Protein AF-A0A9E0DME7-F1 (afdb_monomer)

pLDDT: mean 83.49, std 18.52, range [30.58, 98.19]

Foldseek 3Di:
DDPPPDPDFDFWQDPVLVVVVVVVVVVCVVCVQVPDDPPDDPVCVVVVCPSVVVVVVVVVVVVPPCPQVCVWVVLVQVVCCVVVQFVHKDAPPPPDLFGMWTQHPVRAIETEHEDELLPDPSLLRGADDPRHPAYEYEYAYPDLNDTSRCSVCCSVPVHNVVSCVVVVGFHFKYKYFYQCDCPPSGNGVQCVVPVPQWDDGPNGTGHDIDMGGDDRDPPDPPPPPPPDDDDDDDDDDDDDDDD

Secondary structure (DSSP, 8-state):
-----PPP------HHHHHHHHHHHHHHHHTGGGSS-----HHHHHHTTHHHHHHHHHHHHHHH--HHHHHHHHHHHHHHHHTTSSSEEEE-GGGSSSSEEEE-TTS-EEEEEEESSS-SGGGG-----TT-SEEEEEE----TTS-HHHHHHHIIIIIIHHHHHHTT----EEEE--TTBTSSSB--HHHHH-GGG-EEETTEEEPPPEEEE--S-TTS---------------PPPPP---

Sequence (243 aa):
MALSKSPIILCELRDETKQRIDAYAEALQKSAAQIGDHGLTDAEFWDSGLFRSAIEKIRGTQAATMEEKRNFVEAILDHLQARGKIRGWLSTGSGERHDYEVRLNNARVCAIETKGCLDGNNTNIFERPANADEFVIWSLCQNPGSDPAHNAWSGIHTRLSAEIIHKKQIVNGVIIWDMLCGTQGRPCPKLEQEPSRATTVGERRVPPPCIYPRPRHPKRSLIPCRRAEGTAPMHLPVSSHPP

Solvent-accessible surface area (backbone atoms only — not comparable to full-atom values): 14614 Å² total; per-residue (Å²): 133,82,80,75,79,72,75,85,86,71,51,67,61,52,66,68,52,51,51,52,51,53,53,48,52,52,52,48,60,76,44,46,74,73,62,78,91,78,92,57,55,64,68,53,39,70,73,65,47,52,64,62,52,50,53,54,49,52,50,51,50,61,76,64,56,53,61,68,58,48,55,50,53,50,47,51,52,52,50,34,33,78,70,66,71,27,68,42,72,49,76,55,50,93,84,48,68,34,45,31,41,35,34,34,78,83,75,45,32,35,32,32,31,76,38,49,57,39,75,56,74,71,56,65,69,74,55,73,59,91,81,41,76,37,27,34,41,37,27,40,48,90,55,66,88,50,46,53,45,60,21,51,51,47,20,48,61,68,38,40,45,47,43,31,63,76,69,67,54,68,57,42,29,39,35,51,56,46,92,49,44,47,35,93,66,33,60,35,60,68,41,73,78,37,60,83,62,45,44,78,48,89,95,42,66,32,53,74,71,46,74,48,77,39,69,91,53,100,82,79,78,81,69,74,80,75,79,78,88,80,93,72,86,84,80,77,84,82,88,86,80,84,135

Structure (mmCIF, N/CA/C/O backbone):
data_AF-A0A9E0DME7-F1
#
_entry.id   AF-A0A9E0DME7-F1
#
loop_
_atom_site.group_PDB
_atom_site.id
_atom_site.type_symbol
_atom_site.label_atom_id
_atom_site.label_alt_id
_atom_site.label_comp_id
_atom_site.label_asym_id
_atom_site.label_entity_id
_atom_site.label_seq_id
_atom_site.pdbx_PDB_ins_code
_atom_site.Cartn_x
_atom_site.Cartn_y
_atom_site.Cartn_z
_atom_site.occupancy
_atom_site.B_iso_or_equiv
_atom_site.auth_seq_id
_atom_site.auth_comp_id
_atom_site.auth_asym_id
_atom_site.auth_atom_id
_atom_site.pdbx_PDB_model_num
ATOM 1 N N . MET A 1 1 ? -3.170 18.546 -33.790 1.00 39.97 1 MET A N 1
ATOM 2 C CA . MET A 1 1 ? -4.052 17.939 -32.773 1.00 39.97 1 MET A CA 1
ATOM 3 C C . MET A 1 1 ? -3.421 18.216 -31.417 1.00 39.97 1 MET A C 1
ATOM 5 O O . MET A 1 1 ? -2.401 17.619 -31.098 1.00 39.97 1 MET A O 1
ATOM 9 N N . ALA A 1 2 ? -3.899 19.240 -30.707 1.00 42.31 2 ALA A N 1
ATOM 10 C CA . ALA A 1 2 ? -3.347 19.598 -29.404 1.00 42.31 2 ALA A CA 1
ATOM 11 C C . ALA A 1 2 ? -3.653 18.461 -28.423 1.00 42.31 2 ALA A C 1
ATOM 13 O O . ALA A 1 2 ? -4.813 18.084 -28.275 1.00 42.31 2 ALA A O 1
ATOM 14 N N . LEU A 1 3 ? -2.620 17.899 -27.790 1.00 44.59 3 LEU A N 1
ATOM 15 C CA . LEU A 1 3 ? -2.791 17.047 -26.618 1.00 44.59 3 LEU A CA 1
ATOM 16 C C . LEU A 1 3 ? -3.507 17.902 -25.571 1.00 44.59 3 LEU A C 1
ATOM 18 O O . LEU A 1 3 ? -2.884 18.770 -24.957 1.00 44.59 3 LEU A O 1
ATOM 22 N N . SER A 1 4 ? -4.817 17.712 -25.402 1.00 49.81 4 SER A N 1
ATOM 23 C CA . SER A 1 4 ? -5.486 18.238 -24.223 1.00 49.81 4 SER A CA 1
ATOM 24 C C . SER A 1 4 ? -4.756 17.622 -23.034 1.00 49.81 4 SER A C 1
ATOM 26 O O . SER A 1 4 ? -4.634 16.402 -22.920 1.00 49.81 4 SER A O 1
ATOM 28 N N . LYS A 1 5 ? -4.149 18.466 -22.194 1.00 56.81 5 LYS A N 1
ATOM 29 C CA . LYS A 1 5 ? -3.588 18.003 -20.927 1.00 56.81 5 LYS A CA 1
ATOM 30 C C . LYS A 1 5 ? -4.765 17.454 -20.136 1.00 56.81 5 LYS A C 1
ATOM 32 O O . LYS A 1 5 ? -5.539 18.232 -19.586 1.00 56.81 5 LYS A O 1
ATOM 37 N N . SER A 1 6 ? -4.924 16.133 -20.119 1.00 60.09 6 SER A N 1
ATOM 38 C CA . SER A 1 6 ? -5.830 15.498 -19.174 1.00 60.09 6 SER A CA 1
ATOM 39 C C . SER A 1 6 ? -5.444 15.995 -17.779 1.00 60.09 6 SER A C 1
ATOM 41 O O . SER A 1 6 ? -4.246 16.027 -17.464 1.00 60.09 6 SER A O 1
ATOM 43 N N . PRO A 1 7 ? -6.410 16.452 -16.971 1.00 69.19 7 PRO A N 1
ATOM 44 C CA . PRO A 1 7 ? -6.121 16.924 -15.628 1.00 69.19 7 PRO A CA 1
ATOM 45 C C . PRO A 1 7 ? -5.409 15.822 -14.838 1.00 69.19 7 PRO A C 1
ATOM 47 O O . PRO A 1 7 ? -5.680 14.631 -15.013 1.00 69.19 7 PRO A O 1
ATOM 50 N N . ILE A 1 8 ? -4.460 16.220 -13.991 1.00 71.06 8 ILE A N 1
ATOM 51 C CA . ILE A 1 8 ? -3.761 15.283 -13.111 1.00 71.06 8 ILE A CA 1
ATOM 52 C C . ILE A 1 8 ? -4.798 14.708 -12.146 1.00 71.06 8 ILE A C 1
ATOM 54 O O . ILE A 1 8 ? -5.414 15.443 -11.381 1.00 71.06 8 ILE A O 1
ATOM 58 N N . ILE A 1 9 ? -4.984 13.391 -12.189 1.00 78.81 9 ILE A N 1
ATOM 59 C CA . ILE A 1 9 ? -5.921 12.682 -11.321 1.00 78.81 9 ILE A CA 1
ATOM 60 C C . ILE A 1 9 ? -5.197 12.357 -10.011 1.00 78.81 9 ILE A C 1
ATOM 62 O O . ILE A 1 9 ? -4.371 11.441 -9.970 1.00 78.81 9 ILE A O 1
ATOM 66 N N . LEU A 1 10 ? -5.485 13.114 -8.953 1.00 82.12 10 LEU A N 1
ATOM 67 C CA . LEU A 1 10 ? -4.894 12.916 -7.629 1.00 82.12 10 LEU A CA 1
ATOM 68 C C . LEU A 1 10 ? -5.824 12.097 -6.740 1.00 82.12 10 LEU A C 1
ATOM 70 O O . LEU A 1 10 ? -7.027 12.319 -6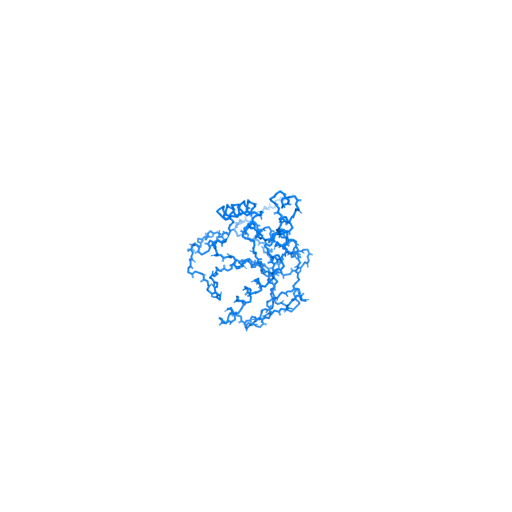.722 1.00 82.12 10 LEU A O 1
ATOM 74 N N . CYS A 1 11 ? -5.249 11.146 -6.009 1.00 87.12 11 CYS A N 1
ATOM 75 C CA . CYS A 1 11 ? -5.960 10.450 -4.942 1.00 87.12 11 CYS A CA 1
ATOM 76 C C . CYS A 1 11 ? -6.087 11.390 -3.741 1.00 87.12 11 CYS A C 1
ATOM 78 O O . CYS A 1 11 ? -5.135 12.101 -3.441 1.00 87.12 11 CYS A O 1
ATOM 80 N N . GLU A 1 12 ? -7.215 11.363 -3.045 1.00 85.25 12 GLU A N 1
ATOM 81 C CA . GLU A 1 12 ? -7.476 12.227 -1.894 1.00 85.25 12 GLU A CA 1
ATOM 82 C C . GLU A 1 12 ? -8.104 11.434 -0.747 1.00 85.25 12 GLU A C 1
ATOM 84 O O . GLU A 1 12 ? -8.742 10.398 -0.961 1.00 85.25 12 GLU A O 1
ATOM 89 N N . LEU A 1 13 ? -7.922 11.929 0.476 1.00 86.62 13 LEU A N 1
ATOM 90 C CA . LEU A 1 13 ? -8.660 11.447 1.635 1.00 86.62 13 LEU A CA 1
ATOM 91 C C . LEU A 1 13 ? -10.004 12.174 1.707 1.00 86.62 13 LEU A C 1
ATOM 93 O O . LEU A 1 13 ? -10.049 13.365 2.014 1.00 86.62 13 LEU A O 1
ATOM 97 N N . ARG A 1 14 ? -11.093 11.444 1.456 1.00 86.69 14 ARG A N 1
ATOM 98 C CA . ARG A 1 14 ? -12.451 11.996 1.502 1.00 86.69 14 ARG A CA 1
ATOM 99 C C . ARG A 1 14 ? -12.862 12.366 2.913 1.00 86.69 14 ARG A C 1
ATOM 101 O O . ARG A 1 14 ? -12.611 11.614 3.856 1.00 86.69 14 ARG A O 1
ATOM 108 N N . ASP A 1 15 ? -13.591 13.467 3.033 1.00 88.81 15 ASP A N 1
ATOM 109 C CA . ASP A 1 15 ? -14.161 13.885 4.313 1.00 88.81 15 ASP A CA 1
ATOM 110 C C . ASP A 1 15 ? -15.172 12.865 4.845 1.00 88.81 15 ASP A C 1
ATOM 112 O O . ASP A 1 15 ? -15.195 12.600 6.040 1.00 88.81 15 ASP A O 1
ATOM 116 N N . GLU A 1 16 ? -15.909 12.187 3.965 1.00 88.25 16 GLU A N 1
ATOM 117 C CA . GLU A 1 16 ? -16.783 11.064 4.328 1.00 88.25 16 GLU A CA 1
ATOM 118 C C . GLU A 1 16 ? -16.008 9.923 5.005 1.00 88.25 16 GLU A C 1
ATOM 120 O O . GLU A 1 16 ? -16.484 9.335 5.975 1.00 88.25 16 GLU A O 1
ATOM 125 N N . THR A 1 17 ? -14.802 9.605 4.518 1.00 86.75 17 THR A N 1
ATOM 126 C CA . THR A 1 17 ? -13.943 8.583 5.132 1.00 86.75 17 THR A CA 1
ATOM 127 C C . THR A 1 17 ? -13.488 9.034 6.516 1.00 86.75 17 THR A C 1
ATOM 129 O O . THR A 1 17 ? -13.558 8.240 7.452 1.00 86.75 17 THR A O 1
ATOM 132 N N . LYS A 1 18 ? -13.080 10.302 6.672 1.00 88.25 18 LYS A N 1
ATOM 133 C CA . LYS A 1 18 ? -12.706 10.871 7.980 1.00 88.25 18 LYS A CA 1
ATOM 134 C C . LYS A 1 18 ? -13.873 10.797 8.963 1.00 88.25 18 LYS A C 1
ATOM 136 O O . LYS A 1 18 ? -13.726 10.221 10.030 1.00 88.25 18 LYS A O 1
ATOM 141 N N . GLN A 1 19 ? -15.054 11.256 8.552 1.00 91.81 19 GLN A N 1
ATOM 142 C CA . GLN A 1 19 ? -16.267 11.225 9.372 1.00 91.81 19 GLN A CA 1
ATOM 143 C C . GLN A 1 19 ? -16.642 9.805 9.804 1.00 91.81 19 GLN A C 1
ATOM 145 O O . GLN A 1 19 ? -17.019 9.596 10.952 1.00 91.81 19 GLN A O 1
ATOM 150 N N . ARG A 1 20 ? -16.521 8.811 8.913 1.00 91.00 20 ARG A N 1
ATOM 151 C CA . ARG A 1 20 ? -16.760 7.402 9.267 1.00 91.00 20 ARG A CA 1
ATOM 152 C C . ARG A 1 20 ? -15.752 6.890 10.293 1.00 91.00 20 ARG A C 1
ATOM 154 O O . ARG A 1 20 ? -16.151 6.162 11.197 1.00 91.00 20 ARG A O 1
ATOM 161 N N . ILE A 1 21 ? -14.475 7.249 10.153 1.00 90.38 21 ILE A N 1
ATOM 162 C CA . ILE A 1 21 ? -13.428 6.883 11.117 1.00 90.38 21 ILE A CA 1
ATOM 163 C C . ILE A 1 21 ? -13.720 7.525 12.476 1.00 90.38 21 ILE A C 1
ATOM 165 O O . ILE A 1 21 ? -13.725 6.815 13.479 1.00 90.38 21 ILE A O 1
ATOM 169 N N . ASP A 1 22 ? -14.024 8.823 12.502 1.00 93.69 22 ASP A N 1
ATOM 170 C CA . ASP A 1 22 ? -14.304 9.572 13.731 1.00 93.69 22 ASP A CA 1
ATOM 171 C C . ASP A 1 22 ? -15.550 9.030 14.444 1.00 93.69 22 ASP A C 1
ATOM 173 O O . ASP A 1 22 ? -15.502 8.722 15.635 1.00 93.69 22 ASP A O 1
ATOM 177 N N . ALA A 1 23 ? -16.642 8.814 13.705 1.00 95.50 23 ALA A N 1
ATOM 178 C CA . ALA A 1 23 ? -17.875 8.251 14.249 1.00 95.50 23 ALA A CA 1
ATOM 179 C C . ALA A 1 23 ? -17.666 6.834 14.803 1.00 95.50 23 ALA A C 1
ATOM 181 O O . ALA A 1 23 ? -18.189 6.493 15.866 1.00 95.50 23 ALA A O 1
ATOM 182 N N . TYR A 1 24 ? -16.883 6.002 14.108 1.00 95.12 24 TYR A N 1
ATOM 183 C CA . TYR A 1 24 ? -16.565 4.660 14.588 1.00 95.12 24 TYR A CA 1
ATOM 184 C C . TYR A 1 24 ? -15.678 4.697 15.837 1.00 95.12 24 TYR A C 1
ATOM 186 O O . TYR A 1 24 ? -15.911 3.931 16.768 1.00 95.12 24 TYR A O 1
ATOM 194 N N . ALA A 1 25 ? -14.693 5.597 15.890 1.00 94.50 25 ALA A N 1
ATOM 195 C CA . ALA A 1 25 ? -13.836 5.773 17.058 1.00 94.50 25 ALA A CA 1
ATOM 196 C C . ALA A 1 25 ? -14.637 6.230 18.286 1.00 94.50 25 ALA A C 1
ATOM 198 O O . ALA A 1 25 ? -14.455 5.679 19.372 1.00 94.50 25 ALA A O 1
ATOM 199 N N . GLU A 1 26 ? -15.565 7.174 18.113 1.00 96.62 26 GLU A N 1
ATOM 200 C CA . GLU A 1 26 ? -16.454 7.635 19.181 1.00 96.62 26 GLU A CA 1
ATOM 201 C C . GLU A 1 26 ? -17.370 6.508 19.681 1.00 96.62 26 GLU A C 1
ATOM 203 O O . GLU A 1 26 ? -17.487 6.287 20.887 1.00 96.62 26 GLU A O 1
ATOM 208 N N . ALA A 1 27 ? -17.993 5.757 18.767 1.00 96.75 27 ALA A N 1
ATOM 209 C CA . ALA A 1 27 ? -18.846 4.623 19.117 1.00 96.75 27 ALA A CA 1
ATOM 210 C C . ALA A 1 27 ? -18.063 3.510 19.831 1.00 96.75 27 ALA A C 1
ATOM 212 O O . ALA A 1 27 ? -18.544 2.955 20.822 1.00 96.75 27 ALA A O 1
ATOM 213 N N . LEU A 1 28 ? -16.846 3.218 19.361 1.00 95.62 28 LEU A N 1
ATOM 214 C CA . LEU A 1 28 ? -15.944 2.252 19.981 1.00 95.62 28 LEU A CA 1
ATOM 215 C C . LEU A 1 28 ? -15.559 2.690 21.394 1.00 95.62 28 LEU A C 1
ATOM 217 O O . LEU A 1 28 ? -15.602 1.873 22.304 1.00 95.62 28 LEU A O 1
ATOM 221 N N . GLN A 1 29 ? -15.221 3.967 21.590 1.00 94.62 29 GLN A N 1
ATOM 222 C CA . GLN A 1 29 ? -14.882 4.502 22.907 1.00 94.62 29 GLN A CA 1
ATOM 223 C C . GLN A 1 29 ? -16.081 4.436 23.859 1.00 94.62 29 GLN A C 1
ATOM 225 O O . GLN A 1 29 ? -15.940 3.965 24.983 1.00 94.62 29 GLN A O 1
ATOM 230 N N . LYS A 1 30 ? -17.273 4.842 23.406 1.00 94.19 30 LYS A N 1
ATOM 231 C CA . LYS A 1 30 ? -18.509 4.764 24.202 1.00 94.19 30 LYS A CA 1
ATOM 232 C C . LYS A 1 30 ? -18.860 3.337 24.614 1.00 94.19 30 LYS A C 1
ATOM 234 O O . LYS A 1 30 ? -19.379 3.143 25.706 1.00 94.19 30 LYS A O 1
ATOM 239 N N . SER A 1 31 ? -18.566 2.372 23.744 1.00 94.75 31 SER A N 1
ATOM 240 C CA . SER A 1 31 ? -18.887 0.958 23.957 1.00 94.75 31 SER A CA 1
ATOM 241 C C . SER A 1 31 ? -17.741 0.165 24.602 1.00 94.75 31 SER A C 1
ATOM 243 O O . SER A 1 31 ? -17.850 -1.045 24.775 1.00 94.75 31 SER A O 1
ATOM 245 N N . ALA A 1 32 ? -16.606 0.807 24.903 1.00 94.88 32 ALA A N 1
ATOM 246 C CA . ALA A 1 32 ? -15.363 0.109 25.220 1.00 94.88 32 ALA A CA 1
ATOM 247 C C . ALA A 1 32 ? -15.470 -0.774 26.473 1.00 94.88 32 ALA A C 1
ATOM 249 O O . ALA A 1 32 ? -14.986 -1.903 26.452 1.00 94.88 32 ALA A O 1
ATOM 250 N N . ALA A 1 33 ? -16.134 -0.280 27.523 1.00 93.75 33 ALA A N 1
ATOM 251 C CA . ALA A 1 33 ? -16.309 -0.990 28.794 1.00 93.75 33 ALA A CA 1
ATOM 252 C C . ALA A 1 33 ? -17.275 -2.186 28.704 1.00 93.75 33 ALA A C 1
ATOM 254 O O . ALA A 1 33 ? -17.363 -2.979 29.632 1.00 93.75 33 ALA A O 1
ATOM 255 N N . GLN A 1 34 ? -18.015 -2.320 27.598 1.00 93.69 34 GLN A N 1
ATOM 256 C CA . GLN A 1 34 ? -18.952 -3.424 27.370 1.00 93.69 34 GLN A CA 1
ATOM 257 C C . GLN A 1 34 ? -18.400 -4.475 26.394 1.00 93.69 34 GLN A C 1
ATOM 259 O O . GLN A 1 34 ? -19.091 -5.441 26.065 1.00 93.69 34 GLN A O 1
ATOM 264 N N . ILE A 1 35 ? -17.177 -4.289 25.883 1.00 93.81 35 ILE A N 1
ATOM 265 C CA . ILE A 1 35 ? -16.571 -5.170 24.882 1.00 93.81 35 ILE A CA 1
ATOM 266 C C . ILE A 1 35 ? -15.601 -6.149 25.554 1.00 93.81 35 ILE A C 1
ATOM 268 O O . ILE A 1 35 ? -14.548 -5.768 26.062 1.00 93.81 35 ILE A O 1
ATOM 272 N N . GLY A 1 36 ? -15.910 -7.442 25.429 1.00 90.38 36 GLY A N 1
ATOM 273 C CA . GLY A 1 36 ? -15.094 -8.536 25.957 1.00 90.38 36 GLY A CA 1
ATOM 274 C C . GLY A 1 36 ? -15.432 -8.891 27.405 1.00 90.38 36 GLY A C 1
ATOM 275 O O . GLY A 1 36 ? -16.296 -8.283 28.024 1.00 90.38 36 GLY A O 1
ATOM 276 N N . ASP A 1 37 ? -14.755 -9.910 27.932 1.00 90.25 37 ASP A N 1
ATOM 277 C CA . ASP A 1 37 ? -14.906 -10.348 29.321 1.00 90.25 37 ASP A CA 1
ATOM 278 C C . ASP A 1 37 ? -13.636 -9.992 30.101 1.00 90.25 37 ASP A C 1
ATOM 280 O O . ASP A 1 37 ? -12.620 -10.686 30.023 1.00 90.25 37 ASP A O 1
ATOM 284 N N . HIS A 1 38 ? -13.661 -8.836 30.767 1.00 92.56 38 HIS A N 1
ATOM 285 C CA . HIS A 1 38 ? -12.540 -8.310 31.554 1.00 92.56 38 HIS A CA 1
ATOM 286 C C . HIS A 1 38 ? -12.817 -8.283 33.064 1.00 92.56 38 HIS A C 1
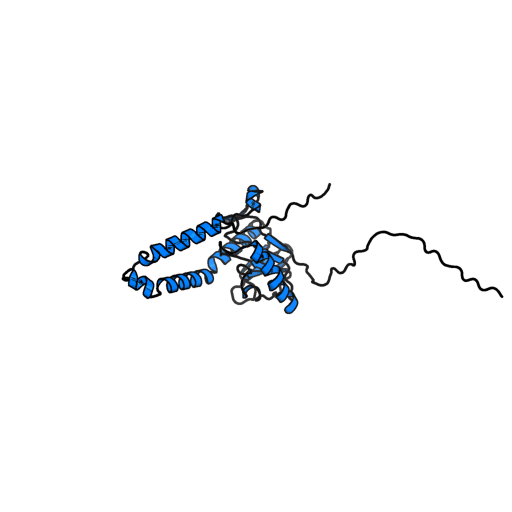ATOM 288 O O . HIS A 1 38 ? -11.906 -7.982 33.832 1.00 92.56 38 HIS A O 1
ATOM 294 N N . GLY A 1 39 ? -14.046 -8.587 33.499 1.00 93.88 39 GLY A N 1
ATOM 295 C CA . GLY A 1 39 ? -14.417 -8.659 34.919 1.00 93.88 39 GLY A CA 1
ATOM 296 C C . GLY A 1 39 ? -14.298 -7.345 35.705 1.00 93.88 39 GLY A C 1
ATOM 297 O O . GLY A 1 39 ? -14.225 -7.388 36.928 1.00 93.88 39 GLY A O 1
ATOM 298 N N . LEU A 1 40 ? -14.263 -6.195 35.020 1.00 94.38 40 LEU A N 1
ATOM 299 C CA . LEU A 1 40 ? -14.170 -4.864 35.637 1.00 94.38 40 LEU A CA 1
ATOM 300 C C . LEU A 1 40 ? -15.526 -4.167 35.572 1.00 94.38 40 LEU A C 1
ATOM 302 O O . LEU A 1 40 ? -16.245 -4.318 34.585 1.00 94.38 40 LEU A O 1
ATOM 306 N N . THR A 1 41 ? -15.837 -3.359 36.581 1.00 94.38 41 THR A N 1
ATOM 307 C CA . THR A 1 41 ? -16.911 -2.365 36.469 1.00 94.38 41 THR A CA 1
ATOM 308 C C . THR A 1 41 ? -16.530 -1.260 35.478 1.00 94.38 41 THR A C 1
ATOM 310 O O . THR A 1 41 ? -15.352 -1.068 35.169 1.00 94.38 41 THR A O 1
ATOM 313 N N . ASP A 1 42 ? -17.510 -0.482 35.010 1.00 92.69 42 ASP A N 1
ATOM 314 C CA . ASP A 1 42 ? -17.265 0.635 34.085 1.00 92.69 42 ASP A CA 1
ATOM 315 C C . ASP A 1 42 ? -16.215 1.626 34.618 1.00 92.69 42 ASP A C 1
ATOM 317 O O . ASP A 1 42 ? -15.339 2.058 33.870 1.00 92.69 42 ASP A O 1
ATOM 321 N N . ALA A 1 43 ? -16.263 1.970 35.910 1.00 93.69 43 ALA A N 1
ATOM 322 C CA . ALA A 1 43 ? -15.308 2.900 36.515 1.00 93.69 43 ALA A CA 1
ATOM 323 C C . ALA A 1 43 ? -13.885 2.316 36.543 1.00 93.69 43 ALA A C 1
ATOM 325 O O . ALA A 1 43 ? -12.936 2.955 36.091 1.00 93.69 43 ALA A O 1
ATOM 326 N N . GLU A 1 44 ? -13.747 1.066 36.993 1.00 95.31 44 GLU A N 1
ATOM 327 C CA . GLU A 1 44 ? -12.457 0.369 37.037 1.00 95.31 44 GLU A CA 1
ATOM 328 C C . GLU A 1 44 ? -11.863 0.180 35.639 1.00 95.31 44 GLU A C 1
ATOM 330 O O . GLU A 1 44 ? -10.651 0.296 35.459 1.00 95.31 44 GLU A O 1
ATOM 335 N N . PHE A 1 45 ? -12.698 -0.075 34.628 1.00 96.44 45 PHE A N 1
ATOM 336 C CA . PHE A 1 45 ? -12.256 -0.188 33.243 1.00 96.44 45 PHE A CA 1
ATOM 337 C C . PHE A 1 45 ? -11.547 1.089 32.775 1.00 96.44 45 PHE A C 1
ATOM 339 O O . PHE A 1 45 ? -10.432 1.009 32.246 1.00 96.44 45 PHE A O 1
ATOM 346 N N . TRP A 1 46 ? -12.152 2.260 33.002 1.00 94.25 46 TRP A N 1
ATOM 347 C CA . TRP A 1 46 ? -11.579 3.543 32.585 1.00 94.25 46 TRP A CA 1
ATOM 348 C C . TRP A 1 46 ? -10.314 3.915 33.366 1.00 94.25 46 TRP A C 1
ATOM 350 O O . TRP A 1 46 ? -9.365 4.420 32.761 1.00 94.25 46 TRP A O 1
ATOM 360 N N . ASP A 1 47 ? -10.253 3.582 34.656 1.00 95.19 47 ASP A N 1
ATOM 361 C CA . ASP A 1 47 ? -9.090 3.862 35.505 1.00 95.19 47 ASP A CA 1
ATOM 362 C C . ASP A 1 47 ? -7.924 2.880 35.279 1.00 95.19 47 ASP A C 1
ATOM 364 O O . ASP A 1 47 ? -6.760 3.222 35.487 1.00 95.19 47 ASP A O 1
ATOM 368 N N . SER A 1 48 ? -8.203 1.663 34.800 1.00 95.06 48 SER A N 1
ATOM 369 C CA . SER A 1 48 ? -7.194 0.603 34.630 1.00 95.06 48 SER A CA 1
ATOM 370 C C . SER A 1 48 ? -6.170 0.855 33.516 1.00 95.06 48 SER A C 1
ATOM 372 O O . SER A 1 48 ? -5.123 0.208 33.471 1.00 95.06 48 SER A O 1
ATOM 374 N N . GLY A 1 49 ? -6.483 1.724 32.549 1.00 94.19 49 GLY A N 1
ATOM 375 C CA . GLY A 1 49 ? -5.686 1.880 31.328 1.00 94.19 49 GLY A CA 1
ATOM 376 C C . GLY A 1 49 ? -5.763 0.688 30.355 1.00 94.19 49 GLY A C 1
ATOM 377 O O . GLY A 1 49 ? -5.015 0.658 29.366 1.00 94.19 49 GLY A O 1
ATOM 378 N N . LEU A 1 50 ? -6.664 -0.278 30.586 1.00 94.81 50 LEU A N 1
ATOM 379 C CA . LEU A 1 50 ? -6.853 -1.462 29.741 1.00 94.81 50 LEU A CA 1
ATOM 380 C C . LEU A 1 50 ? -7.188 -1.083 28.294 1.00 94.81 50 LEU A C 1
ATOM 382 O O . LEU A 1 50 ? -6.540 -1.578 27.372 1.00 94.81 50 LEU A O 1
ATOM 386 N N . PHE A 1 51 ? -8.132 -0.155 28.089 1.00 94.88 51 PHE A N 1
ATOM 387 C CA . PHE A 1 51 ? -8.533 0.294 26.751 1.00 94.88 51 PHE A CA 1
ATOM 388 C C . PHE A 1 51 ? -7.352 0.849 25.952 1.00 94.88 51 PHE A C 1
ATOM 390 O O . PHE A 1 51 ? -7.087 0.412 24.832 1.00 94.88 51 PHE A O 1
ATOM 397 N N . ARG A 1 52 ? -6.578 1.760 26.556 1.00 93.88 52 ARG A N 1
ATOM 398 C CA . ARG A 1 52 ? -5.376 2.330 25.932 1.00 93.88 52 ARG A CA 1
ATOM 399 C C . ARG A 1 52 ? -4.391 1.228 25.545 1.00 93.88 52 ARG A C 1
ATOM 401 O O . ARG A 1 52 ? -3.904 1.211 24.419 1.00 93.88 52 ARG A O 1
ATOM 408 N N . SER A 1 53 ? -4.121 0.300 26.459 1.00 94.62 53 SER A N 1
ATOM 409 C CA . SER A 1 53 ? -3.181 -0.802 26.232 1.00 94.62 53 SER A CA 1
ATOM 410 C C . SER A 1 53 ? -3.654 -1.744 25.119 1.00 94.62 53 SER A C 1
ATOM 412 O O . SER A 1 53 ? -2.845 -2.198 24.309 1.00 94.62 53 SER A O 1
ATOM 414 N N . ALA A 1 54 ? -4.962 -1.998 25.030 1.00 94.38 54 ALA A N 1
ATOM 415 C CA . ALA A 1 54 ? -5.567 -2.795 23.969 1.00 94.38 54 ALA A CA 1
ATOM 416 C C . ALA A 1 54 ? -5.442 -2.115 22.596 1.00 94.38 54 ALA A C 1
ATOM 418 O O . ALA A 1 54 ? -5.000 -2.759 21.645 1.00 94.38 54 ALA A O 1
ATOM 419 N N . ILE A 1 55 ? -5.748 -0.815 22.494 1.00 93.81 55 ILE A N 1
ATOM 420 C CA . ILE A 1 55 ? -5.577 -0.038 21.253 1.00 93.81 55 ILE A CA 1
ATOM 421 C C . ILE A 1 55 ? -4.114 -0.051 20.798 1.00 93.81 55 ILE A C 1
ATOM 423 O O . ILE A 1 55 ? -3.829 -0.311 19.629 1.00 93.81 55 ILE A O 1
ATOM 427 N N . GLU A 1 56 ? -3.177 0.167 21.720 1.00 92.44 56 GLU A N 1
ATOM 428 C CA . GLU A 1 56 ? -1.741 0.128 21.432 1.00 92.44 56 GLU A CA 1
ATOM 429 C C . GLU A 1 56 ? -1.281 -1.259 20.961 1.00 92.44 56 GLU A C 1
ATOM 431 O O . GLU A 1 56 ? -0.538 -1.367 19.982 1.00 92.44 56 GLU A O 1
ATOM 436 N N . LYS A 1 57 ? -1.780 -2.330 21.589 1.00 92.12 57 LYS A N 1
ATOM 437 C CA . LYS A 1 57 ? -1.507 -3.710 21.172 1.00 92.12 57 LYS A CA 1
ATOM 438 C C . LYS A 1 57 ? -2.048 -3.995 19.770 1.00 92.12 57 LYS A C 1
ATOM 440 O O . LYS A 1 57 ? -1.300 -4.500 18.939 1.00 92.12 57 LYS A O 1
ATOM 445 N N . ILE A 1 58 ? -3.304 -3.637 19.487 1.00 89.31 58 ILE A N 1
ATOM 446 C CA . ILE A 1 58 ? -3.926 -3.815 18.163 1.00 89.31 58 ILE A CA 1
ATOM 447 C C . ILE A 1 58 ? -3.136 -3.050 17.101 1.00 89.31 58 ILE A C 1
ATOM 449 O O . ILE A 1 58 ? -2.805 -3.617 16.060 1.00 89.31 58 ILE A O 1
ATOM 453 N N . ARG A 1 59 ? -2.774 -1.791 17.379 1.00 84.00 59 ARG A N 1
ATOM 454 C CA . ARG A 1 59 ? -1.955 -0.976 16.475 1.00 84.00 59 ARG A CA 1
ATOM 455 C C . ARG A 1 59 ? -0.597 -1.626 16.212 1.00 84.00 59 ARG A C 1
ATOM 457 O O . ARG A 1 59 ? -0.167 -1.682 15.064 1.00 84.00 59 ARG A O 1
ATOM 464 N N . GLY A 1 60 ? 0.060 -2.136 17.254 1.00 80.31 60 GLY A N 1
ATOM 465 C CA . GLY A 1 60 ? 1.328 -2.857 17.142 1.00 80.31 60 GLY A CA 1
ATOM 466 C C . GLY A 1 60 ? 1.213 -4.117 16.282 1.00 80.31 60 GLY A C 1
ATOM 467 O O . GLY A 1 60 ? 2.031 -4.322 15.387 1.00 80.31 60 GLY A O 1
ATOM 468 N N . THR A 1 61 ? 0.169 -4.924 16.491 1.00 81.81 61 THR A N 1
ATOM 469 C CA . THR A 1 61 ? -0.098 -6.118 15.679 1.00 81.81 61 THR A CA 1
ATOM 470 C C . THR A 1 61 ? -0.351 -5.748 14.221 1.00 81.81 61 THR A C 1
ATOM 472 O O . THR A 1 61 ? 0.315 -6.287 13.346 1.00 81.81 61 THR A O 1
ATOM 475 N N . GLN A 1 62 ? -1.235 -4.786 13.943 1.00 76.19 62 GLN A N 1
ATOM 476 C CA . GLN A 1 62 ? -1.525 -4.347 12.573 1.00 76.19 62 GLN A CA 1
ATOM 477 C C . GLN A 1 62 ? -0.290 -3.782 11.861 1.00 76.19 62 GLN A C 1
ATOM 479 O O . GLN A 1 62 ? -0.083 -4.054 10.681 1.00 76.19 62 GLN A O 1
ATOM 484 N N . ALA A 1 63 ? 0.560 -3.034 12.570 1.00 66.88 63 ALA A N 1
ATOM 485 C CA . ALA A 1 63 ? 1.810 -2.520 12.016 1.00 66.88 63 ALA A CA 1
ATOM 486 C C . ALA A 1 63 ? 2.821 -3.637 11.691 1.00 66.88 63 ALA A C 1
ATOM 488 O O . ALA A 1 63 ? 3.602 -3.491 10.748 1.00 66.88 63 ALA A O 1
ATOM 489 N N . ALA A 1 64 ? 2.799 -4.736 12.451 1.00 63.84 64 ALA A N 1
ATOM 490 C CA . ALA A 1 64 ? 3.673 -5.893 12.267 1.00 63.84 64 ALA A CA 1
ATOM 491 C C . ALA A 1 64 ? 3.161 -6.892 11.212 1.00 63.84 64 ALA A C 1
ATOM 493 O O . ALA A 1 64 ? 3.955 -7.664 10.669 1.00 63.84 64 ALA A O 1
ATOM 494 N N . THR A 1 65 ? 1.862 -6.891 10.892 1.00 70.06 65 THR A N 1
ATOM 495 C CA . THR A 1 65 ? 1.283 -7.817 9.910 1.00 70.06 65 THR A CA 1
ATOM 496 C C . THR A 1 65 ? 1.729 -7.463 8.487 1.00 70.06 65 THR A C 1
ATOM 498 O O . THR A 1 65 ? 1.116 -6.663 7.785 1.00 70.06 65 THR A O 1
ATOM 501 N N . MET A 1 66 ? 2.807 -8.104 8.033 1.00 76.69 66 MET A N 1
ATOM 502 C CA . MET A 1 66 ? 3.308 -8.007 6.654 1.00 76.69 66 MET A CA 1
ATOM 503 C C . MET A 1 66 ? 2.603 -8.963 5.687 1.00 76.69 66 MET A C 1
ATOM 505 O O . MET A 1 66 ? 2.740 -8.821 4.476 1.00 76.69 66 MET A O 1
ATOM 509 N N . GLU A 1 67 ? 1.848 -9.932 6.201 1.00 84.69 67 GLU A N 1
ATOM 510 C CA . GLU A 1 67 ? 1.237 -10.990 5.399 1.00 84.69 67 GLU A CA 1
ATOM 511 C C . GLU A 1 67 ? 0.296 -10.448 4.322 1.00 84.69 67 GLU A C 1
ATOM 513 O O . GLU A 1 67 ? 0.479 -10.754 3.150 1.00 84.69 67 GLU A O 1
ATOM 518 N N . GLU A 1 68 ? -0.642 -9.568 4.675 1.00 86.38 68 GLU A N 1
ATOM 519 C CA . GLU A 1 68 ? -1.575 -9.017 3.688 1.00 86.38 68 GLU A CA 1
ATOM 520 C C . GLU A 1 68 ? -0.857 -8.191 2.604 1.00 86.38 68 GLU A C 1
ATOM 522 O O . GLU A 1 68 ? -1.223 -8.254 1.428 1.00 86.38 68 GLU A O 1
ATOM 527 N N . LYS A 1 69 ? 0.202 -7.455 2.974 1.00 88.69 69 LYS A N 1
ATOM 528 C CA . LYS A 1 69 ? 1.029 -6.694 2.024 1.00 88.69 69 LYS A CA 1
ATOM 529 C C . LYS A 1 69 ? 1.742 -7.619 1.045 1.00 88.69 69 LYS A C 1
ATOM 531 O O . LYS A 1 69 ? 1.693 -7.367 -0.157 1.00 88.69 69 LYS A O 1
ATOM 536 N N . ARG A 1 70 ? 2.362 -8.686 1.556 1.00 91.12 70 ARG A N 1
ATOM 537 C CA . ARG A 1 70 ? 3.038 -9.692 0.731 1.00 91.12 70 ARG A CA 1
ATOM 538 C C . ARG A 1 70 ? 2.050 -10.376 -0.200 1.00 91.12 70 ARG A C 1
ATOM 540 O O . ARG A 1 70 ? 2.235 -10.312 -1.407 1.00 91.12 70 ARG A O 1
ATOM 547 N N . ASN A 1 71 ? 0.940 -10.882 0.336 1.00 92.06 71 ASN A N 1
ATOM 548 C CA . ASN A 1 71 ? -0.106 -11.538 -0.448 1.00 92.06 71 ASN A CA 1
ATOM 549 C C . ASN A 1 71 ? -0.624 -10.633 -1.577 1.00 92.06 71 ASN A C 1
ATOM 551 O O . ASN A 1 71 ? -0.895 -11.107 -2.677 1.00 92.06 71 ASN A O 1
ATOM 555 N N . PHE A 1 72 ? -0.750 -9.324 -1.330 1.00 94.06 72 PHE A N 1
ATOM 556 C CA . PHE A 1 72 ? -1.128 -8.372 -2.371 1.00 94.06 72 PHE A CA 1
ATOM 557 C C . PHE A 1 72 ? -0.066 -8.257 -3.472 1.00 94.06 72 PHE A C 1
ATOM 559 O O . PHE A 1 72 ? -0.403 -8.402 -4.645 1.00 94.06 72 PHE A O 1
ATOM 566 N N . VAL A 1 73 ? 1.198 -8.007 -3.115 1.00 95.44 73 VAL A N 1
ATOM 567 C CA . VAL A 1 73 ? 2.287 -7.857 -4.095 1.00 95.44 73 VAL A CA 1
ATOM 568 C C . VAL A 1 73 ? 2.470 -9.133 -4.910 1.00 95.44 73 VAL A C 1
ATOM 570 O O . VAL A 1 73 ? 2.514 -9.072 -6.137 1.00 95.44 73 VAL A O 1
ATOM 573 N N . GLU A 1 74 ? 2.512 -10.281 -4.243 1.00 95.88 74 GLU A N 1
ATOM 574 C CA . GLU A 1 74 ? 2.698 -11.591 -4.868 1.00 95.88 74 GLU A CA 1
ATOM 575 C C . GLU A 1 74 ? 1.559 -11.900 -5.841 1.00 95.88 74 GLU A C 1
ATOM 577 O O . GLU A 1 74 ? 1.823 -12.225 -6.996 1.00 95.88 74 GLU A O 1
ATOM 582 N N . ALA A 1 75 ? 0.302 -11.642 -5.460 1.00 96.75 75 ALA A N 1
ATOM 583 C CA . ALA A 1 75 ? -0.836 -11.815 -6.363 1.00 96.75 75 ALA A CA 1
ATOM 584 C C . ALA A 1 75 ? -0.738 -10.935 -7.625 1.00 96.75 75 ALA A C 1
ATOM 586 O O . ALA A 1 75 ? -1.103 -11.374 -8.720 1.00 96.75 75 ALA A O 1
ATOM 587 N N . ILE A 1 76 ? -0.234 -9.697 -7.510 1.00 97.50 76 ILE A N 1
ATOM 588 C CA . ILE A 1 76 ? 0.031 -8.850 -8.682 1.00 97.50 76 ILE A CA 1
ATOM 589 C C . ILE A 1 76 ? 1.144 -9.450 -9.547 1.00 97.50 76 ILE A C 1
ATOM 591 O O . ILE A 1 76 ? 1.001 -9.496 -10.771 1.00 97.50 76 ILE A O 1
ATOM 595 N N . LEU A 1 77 ? 2.262 -9.862 -8.949 1.00 97.62 77 LEU A N 1
ATOM 596 C CA . LEU A 1 77 ? 3.403 -10.399 -9.690 1.00 97.62 77 LEU A CA 1
ATOM 597 C C . LEU A 1 77 ? 3.034 -11.707 -10.403 1.00 97.62 77 LEU A C 1
ATOM 599 O O . LEU A 1 77 ? 3.319 -11.847 -11.594 1.00 97.62 77 LEU A O 1
ATOM 603 N N . ASP A 1 78 ? 2.294 -12.594 -9.741 1.00 97.88 78 ASP A N 1
ATOM 604 C CA . ASP A 1 78 ? 1.718 -13.800 -10.339 1.00 97.88 78 ASP A CA 1
ATOM 605 C C . ASP A 1 78 ? 0.794 -13.466 -11.504 1.00 97.88 78 ASP A C 1
ATOM 607 O O . ASP A 1 78 ? 0.897 -14.062 -12.578 1.00 97.88 78 ASP A O 1
ATOM 611 N N . HIS A 1 79 ? -0.067 -12.458 -11.348 1.00 97.62 79 HIS A N 1
ATOM 612 C CA . HIS A 1 79 ? -0.922 -12.000 -12.437 1.00 97.62 79 HIS A CA 1
ATOM 613 C C . HIS A 1 79 ? -0.105 -11.491 -13.634 1.00 97.62 79 HIS A C 1
ATOM 615 O O . HIS A 1 79 ? -0.419 -11.807 -14.784 1.00 97.62 79 HIS A O 1
ATOM 621 N N . LEU A 1 80 ? 0.957 -10.716 -13.394 1.00 97.31 80 LEU A N 1
ATOM 622 C CA . LEU A 1 80 ? 1.842 -10.227 -14.454 1.00 97.31 80 LEU A CA 1
ATOM 623 C C . LEU A 1 80 ? 2.577 -11.377 -15.152 1.00 97.31 80 LEU A C 1
ATOM 625 O O . LEU A 1 80 ? 2.700 -11.356 -16.381 1.00 97.31 80 LEU A O 1
ATOM 629 N N . GLN A 1 81 ? 3.032 -12.379 -14.400 1.00 98.00 81 GLN A N 1
ATOM 630 C CA . GLN A 1 81 ? 3.699 -13.564 -14.934 1.00 98.00 81 GLN A CA 1
ATOM 631 C C . GLN A 1 81 ? 2.737 -14.416 -15.768 1.00 98.00 81 GLN A C 1
ATOM 633 O O . GLN A 1 81 ? 3.044 -14.738 -16.915 1.00 98.00 81 GLN A O 1
ATOM 638 N N . ALA A 1 82 ? 1.536 -14.700 -15.257 1.00 97.50 82 ALA A N 1
ATOM 639 C CA . ALA A 1 82 ? 0.499 -15.449 -15.969 1.00 97.50 82 ALA A CA 1
ATOM 640 C C . ALA A 1 82 ? 0.073 -14.766 -17.282 1.00 97.50 82 ALA A C 1
ATOM 642 O O . ALA A 1 82 ? -0.288 -15.426 -18.254 1.00 97.50 82 ALA A O 1
ATOM 643 N N . ARG A 1 83 ? 0.149 -13.430 -17.340 1.00 97.00 83 ARG A N 1
ATOM 644 C CA . ARG A 1 83 ? -0.118 -12.626 -18.546 1.00 97.00 83 ARG A CA 1
ATOM 645 C C . ARG A 1 83 ? 1.105 -12.446 -19.456 1.00 97.00 83 ARG A C 1
ATOM 647 O O . ARG A 1 83 ? 1.026 -11.677 -20.418 1.00 97.00 83 ARG A O 1
ATOM 654 N N . GLY A 1 84 ? 2.234 -13.087 -19.149 1.00 97.31 84 GLY A N 1
ATOM 655 C CA . GLY A 1 84 ? 3.481 -12.995 -19.915 1.00 97.31 84 GLY A CA 1
ATOM 656 C C . GLY A 1 84 ? 4.120 -11.600 -19.920 1.00 97.31 84 GLY A C 1
ATOM 657 O O . GLY A 1 84 ? 4.900 -11.281 -20.819 1.00 97.31 84 GLY A O 1
ATOM 658 N N . LYS A 1 85 ? 3.772 -10.729 -18.961 1.00 97.56 85 LYS A N 1
ATOM 659 C CA . LYS A 1 85 ? 4.341 -9.371 -18.841 1.00 97.56 85 LYS A CA 1
ATOM 660 C C . LYS A 1 85 ? 5.712 -9.370 -18.174 1.00 97.56 85 LYS A C 1
ATOM 662 O O . LYS A 1 85 ? 6.513 -8.476 -18.439 1.00 97.56 85 LYS A O 1
ATOM 667 N N . ILE A 1 86 ? 5.977 -10.379 -17.356 1.00 98.19 86 ILE A N 1
ATOM 668 C CA . ILE A 1 86 ? 7.278 -10.674 -16.763 1.00 98.19 86 ILE A CA 1
ATOM 669 C C . ILE A 1 86 ? 7.590 -12.155 -16.977 1.00 98.19 86 ILE A C 1
ATOM 671 O O . ILE A 1 86 ? 6.679 -12.959 -17.177 1.00 98.19 86 ILE A O 1
ATOM 675 N N . ARG A 1 87 ? 8.873 -12.513 -16.919 1.00 97.94 87 ARG A N 1
ATOM 676 C CA . ARG A 1 87 ? 9.321 -13.899 -17.083 1.00 97.94 87 ARG A CA 1
ATOM 677 C C . ARG A 1 87 ? 9.148 -14.700 -15.799 1.00 97.94 87 ARG A C 1
ATOM 679 O O . ARG A 1 87 ? 8.861 -15.890 -15.858 1.00 97.94 87 ARG A O 1
ATOM 686 N N . GLY A 1 88 ? 9.374 -14.057 -14.660 1.00 97.69 88 GLY A N 1
ATOM 687 C CA . GLY A 1 88 ? 9.246 -14.669 -13.347 1.00 97.69 88 GLY A CA 1
ATOM 688 C C . GLY A 1 88 ? 9.587 -13.694 -12.233 1.00 97.69 88 GLY A C 1
ATOM 689 O O . GLY A 1 88 ? 10.138 -12.623 -12.499 1.00 97.69 88 GLY A O 1
ATOM 690 N N . TRP A 1 89 ? 9.298 -14.076 -10.998 1.00 97.75 89 TRP A N 1
ATOM 691 C CA . TRP A 1 89 ? 9.683 -13.321 -9.813 1.00 97.75 89 TRP A CA 1
ATOM 692 C C . TRP A 1 89 ? 10.081 -14.260 -8.668 1.00 97.75 89 TRP A C 1
ATOM 694 O O . TRP A 1 89 ? 9.785 -15.454 -8.707 1.00 97.75 89 TRP A O 1
ATOM 704 N N . LEU A 1 90 ? 10.800 -13.728 -7.683 1.00 94.94 90 LEU A N 1
ATOM 705 C CA . LEU A 1 90 ? 11.150 -14.423 -6.446 1.00 94.94 90 LEU A CA 1
ATOM 706 C C . LEU A 1 90 ? 11.062 -13.461 -5.257 1.00 94.94 90 LEU A C 1
ATOM 708 O O . LEU A 1 90 ? 11.377 -12.277 -5.393 1.00 94.94 90 LEU A O 1
ATOM 712 N N . SER A 1 91 ? 10.635 -13.973 -4.104 1.00 92.88 91 SER A N 1
ATOM 713 C CA . SER A 1 91 ? 10.746 -13.259 -2.830 1.00 92.88 91 SER A CA 1
ATOM 714 C C . SER A 1 91 ? 12.137 -13.493 -2.250 1.00 92.88 91 SER A C 1
ATOM 716 O O . SER A 1 91 ? 12.585 -14.636 -2.157 1.00 92.88 91 SER A O 1
ATOM 718 N N . THR A 1 92 ? 12.827 -12.421 -1.873 1.00 83.44 92 THR A N 1
ATOM 719 C CA . THR A 1 92 ? 14.189 -12.472 -1.315 1.00 83.44 92 THR A CA 1
ATOM 720 C C . THR A 1 92 ? 14.214 -12.563 0.211 1.00 83.44 92 THR A C 1
ATOM 722 O O . THR A 1 92 ? 15.270 -12.775 0.807 1.00 83.44 92 THR A O 1
ATOM 725 N N . GLY A 1 93 ? 13.041 -12.509 0.852 1.00 67.75 93 GLY A N 1
ATOM 726 C CA . GLY A 1 93 ? 12.899 -12.599 2.303 1.00 67.75 93 GLY A CA 1
ATOM 727 C C . GLY A 1 93 ? 13.493 -11.393 3.042 1.00 67.75 93 GLY A C 1
ATOM 728 O O . GLY A 1 93 ? 13.949 -10.429 2.444 1.00 67.75 93 GLY A O 1
ATOM 729 N N . SER A 1 94 ? 13.497 -11.444 4.376 1.00 59.06 94 SER A N 1
ATOM 730 C CA . SER A 1 94 ? 13.905 -10.320 5.238 1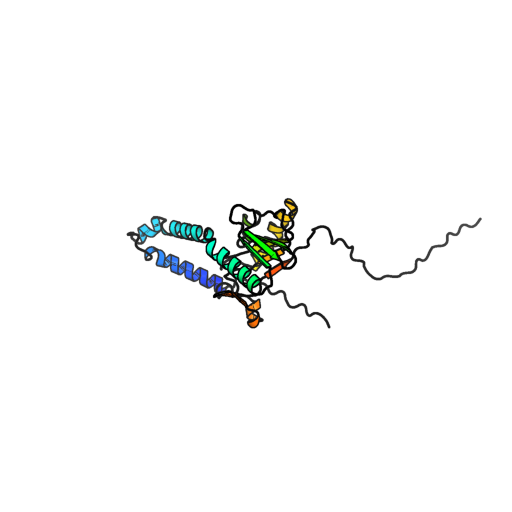.00 59.06 94 SER A CA 1
ATOM 731 C C . SER A 1 94 ? 15.423 -10.131 5.396 1.00 59.06 94 SER A C 1
ATOM 733 O O . SER A 1 94 ? 15.846 -9.328 6.226 1.00 59.06 94 SER A O 1
ATOM 735 N N . GLY A 1 95 ? 16.242 -10.932 4.703 1.00 56.12 95 GLY A N 1
ATOM 736 C CA . GLY A 1 95 ? 17.708 -10.909 4.814 1.00 56.12 95 GLY A CA 1
ATOM 737 C C . GLY A 1 95 ? 18.397 -9.995 3.799 1.00 56.12 95 GLY A C 1
ATOM 738 O O . GLY A 1 95 ? 19.496 -9.511 4.063 1.00 56.12 95 GLY A O 1
ATOM 739 N N . GLU A 1 96 ? 17.740 -9.732 2.671 1.00 62.56 96 GLU A N 1
ATOM 740 C CA . GLU A 1 96 ? 18.220 -8.849 1.609 1.00 62.56 96 GLU A CA 1
ATOM 741 C C . GLU A 1 96 ? 17.594 -7.449 1.747 1.00 62.56 96 GLU A C 1
ATOM 743 O O . GLU A 1 96 ? 16.566 -7.274 2.397 1.00 62.56 96 GLU A O 1
ATOM 748 N N . ARG A 1 97 ? 18.215 -6.415 1.161 1.00 74.12 97 ARG A N 1
ATOM 749 C CA . ARG A 1 97 ? 17.727 -5.015 1.243 1.00 74.12 97 ARG A CA 1
ATOM 750 C C . ARG A 1 97 ? 16.640 -4.670 0.209 1.00 74.12 97 ARG A C 1
ATOM 752 O O . ARG A 1 97 ? 16.394 -3.490 -0.060 1.00 74.12 97 ARG A O 1
ATOM 759 N N . HIS A 1 98 ? 16.046 -5.704 -0.374 1.00 87.88 98 HIS A N 1
ATOM 760 C CA . HIS A 1 98 ? 14.905 -5.693 -1.280 1.00 87.88 98 HIS A CA 1
ATOM 761 C C . HIS A 1 98 ? 13.999 -6.876 -0.945 1.00 87.88 98 HIS A C 1
ATOM 763 O O . HIS A 1 98 ? 14.485 -7.935 -0.546 1.00 87.88 98 HIS A O 1
ATOM 769 N N . ASP A 1 99 ? 12.695 -6.715 -1.155 1.00 91.94 99 ASP A N 1
ATOM 770 C CA . ASP A 1 99 ? 11.699 -7.751 -0.853 1.00 91.94 99 ASP A CA 1
ATOM 771 C C . ASP A 1 99 ? 11.466 -8.726 -2.021 1.00 91.94 99 ASP A C 1
ATOM 773 O O . ASP A 1 99 ? 11.117 -9.895 -1.808 1.00 91.94 99 ASP A O 1
ATOM 777 N N . TYR A 1 100 ? 11.628 -8.246 -3.262 1.00 95.56 100 TYR A N 1
ATOM 778 C CA . TYR A 1 100 ? 11.351 -9.029 -4.468 1.00 95.56 100 TYR A CA 1
ATOM 779 C C . TYR A 1 100 ? 12.348 -8.760 -5.595 1.00 95.56 100 TYR A C 1
ATOM 781 O O . TYR A 1 100 ? 12.747 -7.619 -5.841 1.00 95.56 100 TYR A O 1
ATOM 789 N N . GLU A 1 101 ? 12.656 -9.798 -6.374 1.00 95.88 101 GLU A N 1
ATOM 790 C CA . GLU A 1 101 ? 13.300 -9.662 -7.682 1.00 95.88 101 GLU A CA 1
ATOM 791 C C . GLU A 1 101 ? 12.371 -10.136 -8.791 1.00 95.88 101 GLU A C 1
ATOM 793 O O . GLU A 1 101 ? 11.805 -11.226 -8.747 1.00 95.88 101 GLU A O 1
ATOM 798 N N . VAL A 1 102 ? 12.264 -9.327 -9.837 1.00 97.50 102 VAL A N 1
ATOM 799 C CA . VAL A 1 102 ? 11.456 -9.593 -11.019 1.00 97.50 102 VAL A CA 1
ATOM 800 C C . VAL A 1 102 ? 12.374 -9.751 -12.222 1.00 97.50 102 VAL A C 1
ATOM 802 O O . VAL A 1 102 ? 13.100 -8.832 -12.604 1.00 97.50 102 VAL A O 1
ATOM 805 N N . ARG A 1 103 ? 12.308 -10.914 -12.869 1.00 97.81 103 ARG A N 1
ATOM 806 C CA . ARG A 1 103 ? 12.983 -11.178 -14.141 1.00 97.81 103 ARG A CA 1
ATOM 807 C C . ARG A 1 103 ? 12.101 -10.708 -15.286 1.00 97.81 103 ARG A C 1
ATOM 809 O O . ARG A 1 103 ? 11.008 -11.231 -15.517 1.00 97.81 103 ARG A O 1
ATOM 816 N N . LEU A 1 104 ? 12.590 -9.730 -16.034 1.00 96.75 104 LEU A N 1
ATOM 817 C CA . LEU A 1 104 ? 11.906 -9.202 -17.205 1.00 96.75 104 LEU A CA 1
ATOM 818 C C . LEU A 1 104 ? 12.117 -10.112 -18.424 1.00 96.75 104 LEU A C 1
ATOM 820 O O . LEU A 1 104 ? 13.062 -10.900 -18.493 1.00 96.75 104 LEU A O 1
ATOM 824 N N . ASN A 1 105 ? 11.249 -9.975 -19.429 1.00 95.75 105 ASN A N 1
ATOM 825 C CA . ASN A 1 105 ? 11.309 -10.792 -20.650 1.00 95.75 105 ASN A CA 1
ATOM 826 C C . ASN A 1 105 ? 12.611 -10.595 -21.448 1.00 95.75 105 ASN A C 1
ATOM 828 O O . ASN A 1 105 ? 13.014 -11.479 -22.194 1.00 95.75 105 ASN A O 1
ATOM 832 N N . ASN A 1 106 ? 13.294 -9.464 -21.256 1.00 94.38 106 ASN A N 1
ATOM 833 C CA . ASN A 1 106 ? 14.596 -9.166 -21.853 1.00 94.38 106 ASN A CA 1
ATOM 834 C C . ASN A 1 106 ? 15.788 -9.547 -20.956 1.00 94.38 106 ASN A C 1
ATOM 836 O O . ASN A 1 106 ? 16.859 -8.968 -21.095 1.00 94.38 106 ASN A O 1
ATOM 840 N N . ALA A 1 107 ? 15.586 -10.481 -20.022 1.00 92.94 107 ALA A N 1
ATOM 841 C CA . ALA A 1 107 ? 16.575 -10.991 -19.069 1.00 92.94 107 ALA A CA 1
ATOM 842 C C . ALA A 1 107 ? 17.096 -9.996 -18.016 1.00 92.94 107 ALA A C 1
ATOM 844 O O . ALA A 1 107 ? 17.834 -10.413 -17.128 1.00 92.94 107 ALA A O 1
ATOM 845 N N . ARG A 1 108 ? 16.677 -8.727 -18.055 1.00 96.12 108 ARG A N 1
ATOM 846 C CA . ARG A 1 108 ? 17.003 -7.751 -17.009 1.00 96.12 108 ARG A CA 1
ATOM 847 C C . ARG A 1 108 ? 16.333 -8.092 -15.679 1.00 96.12 108 ARG A C 1
ATOM 849 O O . ARG A 1 108 ? 15.229 -8.645 -15.663 1.00 96.12 108 ARG A O 1
ATOM 856 N N . VAL A 1 109 ? 16.957 -7.668 -14.587 1.00 95.69 109 VAL A N 1
ATOM 857 C CA . VAL A 1 109 ? 16.464 -7.823 -13.215 1.00 95.69 109 VAL A CA 1
ATOM 858 C C . VAL A 1 109 ? 15.931 -6.493 -12.690 1.00 95.69 109 VAL A C 1
ATOM 860 O O . VAL A 1 109 ? 16.632 -5.482 -12.680 1.00 95.69 109 VAL A O 1
ATOM 863 N N . CYS A 1 110 ? 14.683 -6.493 -12.233 1.00 96.31 110 CYS A N 1
ATOM 864 C CA . CYS A 1 110 ? 14.092 -5.389 -11.489 1.00 96.31 110 CYS A CA 1
ATOM 865 C C . CYS A 1 110 ? 13.954 -5.797 -10.020 1.00 96.31 110 CYS A C 1
ATOM 867 O O . CYS A 1 110 ? 13.202 -6.718 -9.713 1.00 96.31 110 CYS A O 1
ATOM 869 N N . ALA A 1 111 ? 14.673 -5.129 -9.125 1.00 95.81 111 ALA A N 1
ATOM 870 C CA . ALA A 1 111 ? 14.494 -5.282 -7.689 1.00 95.81 111 ALA A CA 1
ATOM 871 C C . ALA A 1 111 ? 13.390 -4.336 -7.196 1.00 95.81 111 ALA A C 1
ATOM 873 O O . ALA A 1 111 ? 13.321 -3.170 -7.60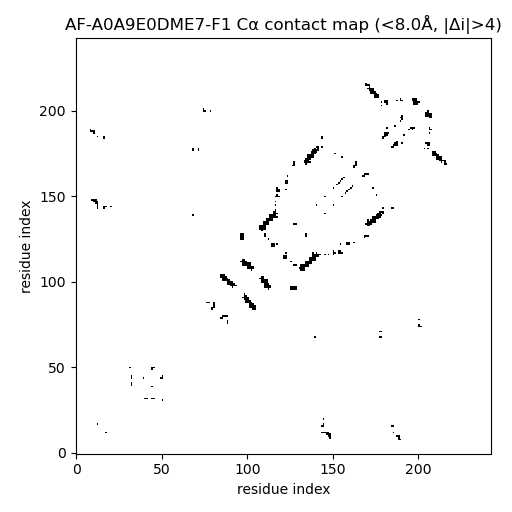2 1.00 95.81 111 ALA A O 1
ATOM 874 N N . ILE A 1 112 ? 12.532 -4.840 -6.317 1.00 96.12 112 ILE A N 1
ATOM 875 C CA . ILE A 1 112 ? 11.432 -4.096 -5.712 1.00 96.12 112 ILE A CA 1
ATOM 876 C C . ILE A 1 112 ? 11.622 -4.102 -4.202 1.00 96.12 112 ILE A C 1
ATOM 878 O O . ILE A 1 112 ? 11.732 -5.158 -3.586 1.00 96.12 112 ILE A O 1
ATOM 882 N N . GLU A 1 113 ? 11.606 -2.910 -3.620 1.00 94.25 113 GLU A N 1
ATOM 883 C CA . GLU A 1 113 ? 11.584 -2.706 -2.176 1.00 94.25 113 GLU A CA 1
ATOM 884 C C . GLU A 1 113 ? 10.219 -2.159 -1.762 1.00 94.25 113 GLU A C 1
ATOM 886 O O . GLU A 1 113 ? 9.778 -1.121 -2.272 1.00 94.25 113 GLU A O 1
ATOM 891 N N . THR A 1 114 ? 9.537 -2.829 -0.835 1.00 93.31 114 THR A N 1
ATOM 892 C CA . THR A 1 114 ? 8.238 -2.370 -0.351 1.00 93.31 114 THR A CA 1
ATOM 893 C C . THR A 1 114 ? 8.390 -1.395 0.811 1.00 93.31 114 THR A C 1
ATOM 895 O O . THR A 1 114 ? 9.282 -1.481 1.656 1.00 93.31 114 THR A O 1
ATOM 898 N N . LYS A 1 115 ? 7.510 -0.395 0.848 1.00 91.19 115 LYS A N 1
ATOM 899 C CA . LYS A 1 115 ? 7.459 0.623 1.902 1.00 91.19 115 LYS A CA 1
ATOM 900 C C . LYS A 1 115 ? 6.032 0.856 2.354 1.00 91.19 115 LYS A C 1
ATOM 902 O O . LYS A 1 115 ? 5.088 0.490 1.672 1.00 91.19 115 LYS A O 1
ATOM 907 N N . GLY A 1 116 ? 5.877 1.469 3.525 1.00 89.62 116 GLY A N 1
ATOM 908 C CA . GLY A 1 116 ? 4.572 1.879 4.046 1.00 89.62 116 GLY A CA 1
ATOM 909 C C . GLY A 1 116 ? 4.002 3.106 3.326 1.00 89.62 116 GLY A C 1
ATOM 910 O O . GLY A 1 116 ? 4.304 3.375 2.163 1.00 89.62 116 GLY A O 1
ATOM 911 N N . CYS A 1 117 ? 3.239 3.910 4.062 1.00 88.50 117 CYS A N 1
ATOM 912 C CA . CYS A 1 117 ? 2.539 5.107 3.590 1.00 88.50 117 CYS A CA 1
ATOM 913 C C . CYS A 1 117 ? 3.431 6.296 3.177 1.00 88.50 117 CYS A C 1
ATOM 915 O O . CYS A 1 117 ? 2.921 7.395 3.019 1.00 88.50 117 CYS A O 1
ATOM 917 N N . LEU A 1 118 ? 4.744 6.108 2.996 1.00 89.44 118 LEU A N 1
ATOM 918 C CA . LEU A 1 118 ? 5.729 7.168 2.703 1.00 89.44 118 LEU A CA 1
ATOM 919 C C . LEU A 1 118 ? 5.725 8.348 3.705 1.00 89.44 118 LEU A C 1
ATOM 921 O O . LEU A 1 118 ? 6.235 9.429 3.416 1.00 89.44 118 LEU A O 1
ATOM 925 N N . ASP A 1 119 ? 5.188 8.123 4.900 1.00 84.12 119 ASP A N 1
ATOM 926 C CA . ASP A 1 119 ? 4.878 9.105 5.945 1.00 84.12 119 ASP A CA 1
ATOM 927 C C . ASP A 1 119 ? 5.722 8.930 7.217 1.00 84.12 119 ASP A C 1
ATOM 929 O O . ASP A 1 119 ? 5.794 9.841 8.046 1.00 84.12 119 ASP A O 1
ATOM 933 N N . GLY A 1 120 ? 6.524 7.860 7.304 1.00 80.00 120 GLY A N 1
ATOM 934 C CA . GLY A 1 120 ? 7.520 7.626 8.361 1.00 80.00 120 GLY A CA 1
ATOM 935 C C . GLY A 1 120 ? 8.979 7.518 7.888 1.00 80.00 120 GLY A C 1
ATOM 936 O O . GLY A 1 120 ? 9.272 7.477 6.689 1.00 80.00 120 GLY A O 1
ATOM 937 N N . ASN A 1 121 ? 9.897 7.416 8.858 1.00 78.62 121 ASN A N 1
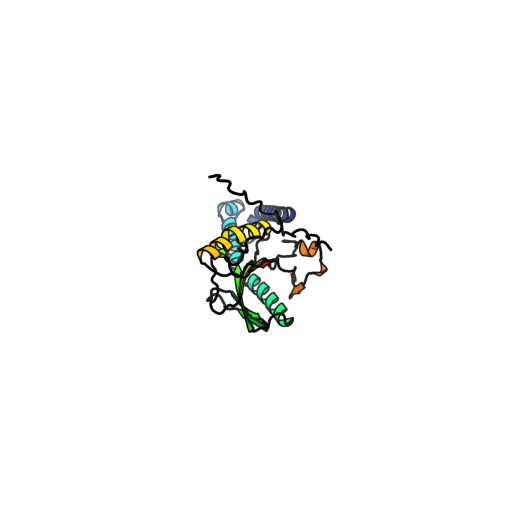ATOM 938 C CA . ASN A 1 121 ? 11.348 7.279 8.643 1.00 78.62 121 ASN A CA 1
ATOM 939 C C . ASN A 1 121 ? 11.754 5.957 7.972 1.00 78.62 121 ASN A C 1
ATOM 941 O O . ASN A 1 121 ? 12.812 5.895 7.352 1.00 78.62 121 ASN A O 1
ATOM 945 N N . ASN A 1 122 ? 10.907 4.920 8.023 1.00 76.31 122 ASN A N 1
ATOM 946 C CA . ASN A 1 122 ? 11.122 3.663 7.288 1.00 76.31 122 ASN A CA 1
ATOM 947 C C . ASN A 1 122 ? 11.331 3.901 5.776 1.00 76.31 122 ASN A C 1
ATOM 949 O O . ASN A 1 122 ? 12.042 3.164 5.101 1.00 76.31 122 ASN A O 1
ATOM 953 N N . THR A 1 123 ? 10.765 4.989 5.249 1.00 79.69 123 THR A N 1
ATOM 954 C CA . THR A 1 123 ? 10.926 5.428 3.856 1.00 79.69 123 THR A CA 1
ATOM 955 C C . THR A 1 123 ? 12.386 5.720 3.479 1.00 79.69 123 THR A C 1
ATOM 957 O O . THR A 1 123 ? 12.726 5.670 2.303 1.00 79.69 123 THR A O 1
ATOM 960 N N . ASN A 1 124 ? 13.261 5.985 4.454 1.00 82.69 124 ASN A N 1
ATOM 961 C CA . ASN A 1 124 ? 14.661 6.357 4.226 1.00 82.69 124 ASN A CA 1
ATOM 962 C C . ASN A 1 124 ? 15.622 5.158 4.179 1.00 82.69 124 ASN A C 1
ATOM 964 O O . ASN A 1 124 ? 16.814 5.315 3.893 1.00 82.69 124 ASN A O 1
ATOM 968 N N . ILE A 1 125 ? 15.126 3.963 4.495 1.00 84.38 125 ILE A N 1
ATOM 969 C CA . ILE A 1 125 ? 15.933 2.752 4.611 1.00 84.38 125 ILE A CA 1
ATOM 970 C C . ILE A 1 125 ? 15.702 1.920 3.355 1.00 84.38 125 ILE A C 1
ATOM 972 O O . ILE A 1 125 ? 14.702 1.227 3.253 1.00 84.38 125 ILE A O 1
ATOM 976 N N . PHE A 1 126 ? 16.594 2.022 2.379 1.00 89.56 126 PHE A N 1
ATOM 977 C CA . PHE A 1 126 ? 16.599 1.192 1.174 1.00 89.56 126 PHE A CA 1
ATOM 978 C C . PHE A 1 126 ? 18.011 1.178 0.591 1.00 89.56 126 PHE A C 1
ATOM 980 O O . PHE A 1 126 ? 18.779 2.128 0.778 1.00 89.56 126 PHE A O 1
ATOM 987 N N . GLU A 1 127 ? 18.339 0.126 -0.148 1.00 90.12 127 GLU A N 1
ATOM 988 C CA . GLU A 1 127 ? 19.578 0.046 -0.911 1.00 90.12 127 GLU A CA 1
ATOM 989 C C . GLU A 1 127 ? 19.332 -0.707 -2.207 1.00 90.12 127 GLU A C 1
ATOM 991 O O . GLU A 1 127 ? 18.656 -1.730 -2.221 1.00 90.12 127 GLU A O 1
ATOM 996 N N . ARG A 1 128 ? 19.880 -0.187 -3.306 1.00 91.56 128 ARG A N 1
ATOM 997 C CA . ARG A 1 128 ? 19.802 -0.873 -4.589 1.00 91.56 128 ARG A CA 1
ATOM 998 C C . ARG A 1 128 ? 20.723 -2.104 -4.584 1.00 91.56 128 ARG A C 1
ATOM 1000 O O . ARG A 1 128 ? 21.929 -1.927 -4.406 1.00 91.56 128 ARG A O 1
ATOM 1007 N N . PRO A 1 129 ? 20.213 -3.304 -4.906 1.00 91.00 129 PRO A N 1
ATOM 1008 C CA . PRO A 1 129 ? 21.047 -4.493 -5.069 1.00 91.00 129 PRO A CA 1
ATOM 1009 C C . PRO A 1 129 ? 22.009 -4.365 -6.256 1.00 91.00 129 PRO A C 1
ATOM 1011 O O . PRO A 1 129 ? 21.666 -3.782 -7.290 1.00 91.00 129 PRO A O 1
ATOM 1014 N N . ALA A 1 130 ? 23.209 -4.937 -6.135 1.00 90.06 130 ALA A N 1
ATOM 1015 C CA . ALA A 1 130 ? 24.251 -4.840 -7.164 1.00 90.06 130 ALA A CA 1
ATOM 1016 C C . ALA A 1 130 ? 23.871 -5.536 -8.486 1.00 90.06 130 ALA A C 1
ATOM 1018 O O . ALA A 1 130 ? 24.288 -5.104 -9.558 1.00 90.06 130 ALA A O 1
ATOM 1019 N N . ASN A 1 131 ? 23.063 -6.594 -8.411 1.00 90.19 131 ASN A N 1
ATOM 1020 C CA . ASN A 1 131 ? 22.553 -7.365 -9.546 1.00 90.19 131 ASN A CA 1
ATOM 1021 C C . ASN A 1 131 ? 21.325 -6.729 -10.226 1.00 90.19 131 ASN A C 1
ATOM 1023 O O . ASN A 1 131 ? 20.878 -7.236 -11.252 1.00 90.19 131 ASN A O 1
ATOM 1027 N N . ALA A 1 132 ? 20.756 -5.653 -9.672 1.00 93.12 132 ALA A N 1
ATOM 1028 C CA . ALA A 1 132 ? 19.537 -5.050 -10.198 1.00 93.12 132 ALA A CA 1
ATOM 1029 C C . ALA A 1 132 ? 19.833 -4.088 -11.361 1.00 93.12 132 ALA A C 1
ATOM 1031 O O . ALA A 1 132 ? 20.552 -3.100 -11.189 1.00 93.12 132 ALA A O 1
ATOM 1032 N N . ASP A 1 133 ? 19.211 -4.303 -12.524 1.00 94.81 133 ASP A N 1
ATOM 1033 C CA . ASP A 1 133 ? 19.187 -3.346 -13.641 1.00 94.81 133 ASP A CA 1
ATOM 1034 C C . ASP A 1 133 ? 18.239 -2.175 -13.355 1.00 94.81 133 ASP A C 1
ATOM 1036 O O . ASP A 1 133 ? 18.523 -1.016 -13.692 1.00 94.81 133 ASP A O 1
ATOM 1040 N N . GLU A 1 134 ? 17.112 -2.481 -12.712 1.00 94.69 134 GLU A N 1
ATOM 1041 C CA . GLU A 1 134 ? 16.101 -1.527 -12.268 1.00 94.69 134 GLU A CA 1
ATOM 1042 C C . GLU A 1 134 ? 15.819 -1.707 -10.778 1.00 94.69 134 GLU A C 1
ATOM 1044 O O . GLU A 1 134 ? 15.797 -2.824 -10.277 1.00 94.69 134 GLU A O 1
ATOM 1049 N N . PHE A 1 135 ? 15.612 -0.603 -10.065 1.00 94.88 135 PHE A N 1
ATOM 1050 C CA . PHE A 1 135 ? 15.253 -0.615 -8.652 1.00 94.88 135 PHE A CA 1
ATOM 1051 C C . PHE A 1 135 ? 14.042 0.279 -8.409 1.00 94.88 135 PHE A C 1
ATOM 1053 O O . PHE A 1 135 ? 14.069 1.472 -8.731 1.00 94.88 135 PHE A O 1
ATOM 1060 N N . VAL A 1 136 ? 12.966 -0.295 -7.884 1.00 95.94 136 VAL A N 1
ATOM 1061 C CA . VAL A 1 136 ? 11.677 0.376 -7.698 1.00 95.94 136 VAL A CA 1
ATOM 1062 C C . VAL A 1 136 ? 11.266 0.302 -6.238 1.00 95.94 136 VAL A C 1
ATOM 1064 O O . VAL A 1 136 ? 11.368 -0.742 -5.605 1.00 95.94 136 VAL A O 1
ATOM 1067 N N . ILE A 1 137 ? 10.755 1.415 -5.717 1.00 95.38 137 ILE A N 1
ATOM 1068 C CA . ILE A 1 137 ? 10.120 1.444 -4.400 1.00 95.38 137 ILE A CA 1
ATOM 1069 C C . ILE A 1 137 ? 8.616 1.302 -4.591 1.00 95.38 137 ILE A C 1
ATOM 1071 O O . ILE A 1 137 ? 8.022 2.052 -5.364 1.00 95.38 137 ILE A O 1
ATOM 1075 N N . TRP A 1 138 ? 7.986 0.380 -3.875 1.00 96.50 138 TRP A N 1
ATOM 1076 C CA . TRP A 1 138 ? 6.542 0.187 -3.907 1.00 96.50 138 TRP A CA 1
ATOM 1077 C C . TRP A 1 138 ? 5.926 0.521 -2.546 1.00 96.50 138 TRP A C 1
ATOM 1079 O O . TRP A 1 138 ? 6.074 -0.207 -1.572 1.00 96.50 138 TRP A O 1
ATOM 1089 N N . SER A 1 139 ? 5.218 1.646 -2.478 1.00 94.25 139 SER A N 1
ATOM 1090 C CA . SER A 1 139 ? 4.451 2.069 -1.310 1.00 94.25 139 SER A CA 1
ATOM 1091 C C . SER A 1 139 ? 3.124 1.316 -1.194 1.00 94.25 139 SER A C 1
ATOM 1093 O O . SER A 1 139 ? 2.275 1.386 -2.087 1.00 94.25 139 SER A O 1
ATOM 1095 N N . LEU A 1 140 ? 2.967 0.646 -0.053 1.00 92.50 140 LEU A N 1
ATOM 1096 C CA . LEU A 1 140 ? 1.808 -0.104 0.405 1.00 92.50 140 LEU A CA 1
ATOM 1097 C C . LEU A 1 140 ? 1.261 0.555 1.678 1.00 92.50 140 LEU A C 1
ATOM 1099 O O . LEU A 1 140 ? 1.811 0.385 2.771 1.00 92.50 140 LEU A O 1
ATOM 1103 N N . CYS A 1 141 ? 0.185 1.329 1.551 1.00 89.50 141 CYS A N 1
ATOM 1104 C CA . CYS A 1 141 ? -0.363 2.135 2.631 1.00 89.50 141 CYS A CA 1
ATOM 1105 C C . CYS A 1 141 ? -1.691 1.585 3.162 1.00 89.50 141 CYS A C 1
ATOM 1107 O O . CYS A 1 141 ? -2.771 1.982 2.730 1.00 89.50 141 CYS A O 1
ATOM 1109 N N . GLN A 1 142 ? -1.620 0.741 4.187 1.00 85.44 142 GLN A N 1
ATOM 1110 C CA . GLN A 1 142 ? -2.793 0.136 4.833 1.00 85.44 142 GLN A CA 1
ATOM 1111 C C . GLN A 1 142 ? -3.568 1.064 5.780 1.00 85.44 142 GLN A C 1
ATOM 1113 O O . GLN A 1 142 ? -4.480 0.599 6.449 1.00 85.44 142 GLN A O 1
ATOM 1118 N N . ASN A 1 143 ? -3.232 2.353 5.868 1.00 86.44 143 ASN A N 1
ATOM 1119 C CA . ASN A 1 143 ? -3.964 3.300 6.707 1.00 86.44 143 ASN A CA 1
ATOM 1120 C C . ASN A 1 143 ? -5.033 4.042 5.879 1.00 86.44 143 ASN A C 1
ATOM 1122 O O . ASN A 1 143 ? -4.676 4.935 5.108 1.00 86.44 143 ASN A O 1
ATOM 1126 N N . PRO A 1 144 ? -6.339 3.743 6.016 1.00 85.38 144 PRO A N 1
ATOM 1127 C CA . PRO A 1 144 ? -7.381 4.455 5.276 1.00 85.38 144 PRO A CA 1
ATOM 1128 C C . PRO A 1 144 ? -7.450 5.947 5.626 1.00 85.38 144 PRO A C 1
ATOM 1130 O O . PRO A 1 144 ? -7.853 6.736 4.782 1.00 85.38 144 PRO A O 1
ATOM 1133 N N . GLY A 1 145 ? -7.032 6.333 6.838 1.00 84.69 145 GLY A N 1
ATOM 1134 C CA . GLY A 1 145 ? -7.033 7.719 7.312 1.00 84.69 145 GLY A CA 1
ATOM 1135 C C . GLY A 1 145 ? -5.814 8.541 6.889 1.00 84.69 145 GLY A C 1
ATOM 1136 O O . GLY A 1 145 ? -5.729 9.717 7.227 1.00 84.69 145 GLY A O 1
ATOM 1137 N N . SER A 1 146 ? -4.849 7.957 6.173 1.00 86.94 146 SER A N 1
ATOM 1138 C CA . SER A 1 146 ? -3.717 8.719 5.640 1.00 86.94 146 SER A CA 1
ATOM 1139 C C . SER A 1 146 ? -4.135 9.537 4.418 1.00 86.94 146 SER A C 1
ATOM 1141 O O . SER A 1 146 ? -4.857 9.011 3.570 1.00 86.94 146 SER A O 1
ATOM 1143 N N . ASP A 1 147 ? -3.600 10.747 4.255 1.00 89.81 147 ASP A N 1
ATOM 1144 C CA . ASP A 1 147 ? -3.761 11.525 3.023 1.00 89.81 147 ASP A CA 1
ATOM 1145 C C . ASP A 1 147 ? -2.778 11.037 1.936 1.00 89.81 147 ASP A C 1
ATOM 1147 O O . ASP A 1 147 ? -1.570 11.282 2.035 1.00 89.81 147 ASP A O 1
ATOM 1151 N N . PRO A 1 148 ? -3.260 10.356 0.878 1.00 89.31 148 PRO A N 1
ATOM 1152 C CA . PRO A 1 148 ? -2.394 9.788 -0.146 1.00 89.31 148 PRO A CA 1
ATOM 1153 C C . PRO A 1 148 ? -1.727 10.851 -1.032 1.00 89.31 148 PRO A C 1
ATOM 1155 O O . PRO A 1 148 ? -0.611 10.615 -1.496 1.00 89.31 148 PRO A O 1
ATOM 1158 N N . ALA A 1 149 ? -2.356 12.009 -1.268 1.00 90.00 149 ALA A N 1
ATOM 1159 C CA . ALA A 1 149 ? -1.750 13.089 -2.050 1.00 90.00 149 ALA A CA 1
ATOM 1160 C C . ALA A 1 149 ? -0.616 13.746 -1.267 1.00 90.00 149 ALA A C 1
ATOM 1162 O O . ALA A 1 149 ? 0.492 13.900 -1.795 1.00 90.00 149 ALA A O 1
ATOM 1163 N N . HIS A 1 150 ? -0.875 14.081 -0.000 1.00 91.06 150 HIS A N 1
ATOM 1164 C CA . HIS A 1 150 ? 0.145 14.624 0.891 1.00 91.06 150 HIS A CA 1
ATOM 1165 C C . HIS A 1 150 ? 1.325 13.657 1.026 1.00 91.06 150 HIS A C 1
ATOM 1167 O O . HIS A 1 150 ? 2.478 14.054 0.846 1.00 91.06 150 HIS A O 1
ATOM 1173 N N . ASN A 1 151 ? 1.045 12.377 1.274 1.00 91.62 151 ASN A N 1
ATOM 1174 C CA . ASN A 1 151 ? 2.067 11.352 1.454 1.00 91.62 151 ASN A CA 1
ATOM 1175 C C . ASN A 1 151 ? 2.878 11.092 0.182 1.00 91.62 151 ASN A C 1
ATOM 1177 O O . ASN A 1 151 ? 4.100 10.961 0.254 1.00 91.62 151 ASN A O 1
ATOM 1181 N N . ALA A 1 152 ? 2.235 11.069 -0.989 1.00 91.88 152 ALA A N 1
ATOM 1182 C CA . ALA A 1 152 ? 2.940 10.961 -2.261 1.00 91.88 152 ALA A CA 1
ATOM 1183 C C . ALA A 1 152 ? 3.901 12.141 -2.453 1.00 91.88 152 ALA A C 1
ATOM 1185 O O . ALA A 1 152 ? 5.087 11.936 -2.712 1.00 91.88 152 ALA A O 1
ATOM 1186 N N . TRP A 1 153 ? 3.412 13.373 -2.286 1.00 91.44 153 TRP A N 1
ATOM 1187 C CA . TRP A 1 153 ? 4.231 14.570 -2.466 1.00 91.44 153 TRP A CA 1
ATOM 1188 C C . TRP A 1 153 ? 5.380 14.628 -1.452 1.00 91.44 153 TRP A C 1
ATOM 1190 O O . TRP A 1 153 ? 6.550 14.693 -1.835 1.00 91.44 153 TRP A O 1
ATOM 1200 N N . SER A 1 154 ? 5.056 14.546 -0.162 1.00 90.44 154 SER A N 1
ATOM 1201 C CA . SER A 1 154 ? 6.015 14.654 0.939 1.00 90.44 154 SER A CA 1
ATOM 1202 C C . SER A 1 154 ? 7.033 13.519 0.889 1.00 90.44 154 SER A C 1
ATOM 1204 O O . SER A 1 154 ? 8.243 13.760 0.883 1.00 90.44 154 SER A O 1
ATOM 1206 N N . GLY A 1 155 ? 6.561 12.282 0.747 1.00 91.56 155 GLY A N 1
ATOM 1207 C CA . GLY A 1 155 ? 7.390 11.089 0.685 1.00 91.56 155 GLY A CA 1
ATOM 1208 C C . GLY A 1 155 ? 8.370 11.098 -0.481 1.00 91.56 155 GLY A C 1
ATOM 1209 O O . GLY A 1 155 ? 9.562 10.845 -0.296 1.00 91.56 155 GLY A O 1
ATOM 1210 N N . ILE A 1 156 ? 7.903 11.447 -1.683 1.00 91.88 156 ILE A N 1
ATOM 1211 C CA . ILE A 1 156 ? 8.758 11.485 -2.873 1.00 91.88 156 ILE A CA 1
ATOM 1212 C C . ILE A 1 156 ? 9.749 12.648 -2.795 1.00 91.88 156 ILE A C 1
ATOM 1214 O O . ILE A 1 156 ? 10.941 12.439 -3.036 1.00 91.88 156 ILE A O 1
ATOM 1218 N N . HIS A 1 157 ? 9.297 13.864 -2.484 1.00 89.00 157 HIS A N 1
ATOM 1219 C CA . HIS A 1 157 ? 10.124 15.065 -2.626 1.00 89.00 157 HIS A CA 1
ATOM 1220 C C . HIS A 1 157 ? 11.012 15.350 -1.421 1.00 89.00 157 HIS A C 1
ATOM 1222 O O . HIS A 1 157 ? 12.169 15.719 -1.605 1.00 89.00 157 HIS A O 1
ATOM 1228 N N . THR A 1 158 ? 10.507 15.164 -0.205 1.00 87.19 158 THR A N 1
ATOM 1229 C CA . THR A 1 158 ? 11.226 15.587 1.006 1.00 87.19 158 THR A CA 1
ATOM 1230 C C . THR A 1 158 ? 12.049 14.466 1.631 1.00 87.19 158 THR A C 1
ATOM 1232 O O . THR A 1 158 ? 13.032 14.743 2.310 1.00 87.19 158 THR A O 1
ATOM 1235 N N . ARG A 1 159 ? 11.696 13.201 1.366 1.00 88.88 159 ARG A N 1
ATOM 1236 C CA . ARG A 1 159 ? 12.314 12.035 2.020 1.00 88.88 159 ARG A CA 1
ATOM 1237 C C . ARG A 1 159 ? 13.092 11.174 1.045 1.00 88.88 159 ARG A C 1
ATOM 1239 O O . ARG A 1 159 ? 14.319 11.206 1.046 1.00 88.88 159 ARG A O 1
ATOM 1246 N N . LEU A 1 160 ? 12.396 10.493 0.131 1.00 91.25 160 LEU A N 1
ATOM 1247 C CA . LEU A 1 160 ? 13.032 9.61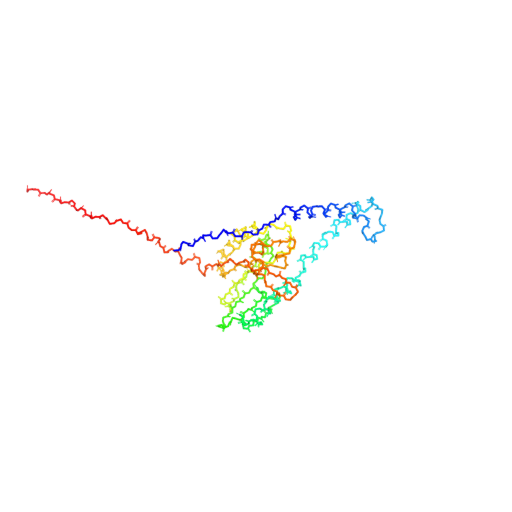2 -0.851 1.00 91.25 160 LEU A CA 1
ATOM 1248 C C . LEU A 1 160 ? 14.069 10.361 -1.681 1.00 91.25 160 LEU A C 1
ATOM 1250 O O . LEU A 1 160 ? 15.184 9.885 -1.862 1.00 91.25 160 LEU A O 1
ATOM 1254 N N . SER A 1 161 ? 13.727 11.545 -2.192 1.00 90.12 161 SER A N 1
ATOM 1255 C CA . SER A 1 161 ? 14.671 12.323 -3.000 1.00 90.12 161 SER A CA 1
ATOM 1256 C C . SER A 1 161 ? 15.878 12.806 -2.200 1.00 90.12 161 SER A C 1
ATOM 1258 O O . SER A 1 161 ? 16.986 12.734 -2.727 1.00 90.12 161 SER A O 1
ATOM 1260 N N . ALA A 1 162 ? 15.692 13.220 -0.944 1.00 89.25 162 ALA A N 1
ATOM 1261 C CA . ALA A 1 162 ? 16.795 13.620 -0.075 1.00 89.25 162 ALA A CA 1
ATOM 1262 C C . ALA A 1 162 ? 17.763 12.452 0.169 1.00 89.25 162 ALA A C 1
ATOM 1264 O O . ALA A 1 162 ? 18.964 12.594 -0.054 1.00 89.25 162 ALA A O 1
ATOM 1265 N N . GLU A 1 163 ? 17.242 11.274 0.512 1.00 90.75 163 GLU A N 1
ATOM 1266 C CA . GLU A 1 163 ? 18.044 10.067 0.743 1.00 90.75 163 GLU A CA 1
ATOM 1267 C C . GLU A 1 163 ? 18.742 9.569 -0.521 1.00 90.75 163 GLU A C 1
ATOM 1269 O O . GLU A 1 163 ? 19.920 9.221 -0.491 1.00 90.75 163 GLU A O 1
ATOM 1274 N N . ILE A 1 164 ? 18.046 9.587 -1.659 1.00 90.38 164 ILE A N 1
ATOM 1275 C CA . ILE A 1 164 ? 18.613 9.180 -2.949 1.00 90.38 164 ILE A CA 1
ATOM 1276 C C . ILE A 1 164 ? 19.795 10.075 -3.329 1.00 90.38 164 ILE A C 1
ATOM 1278 O O . ILE A 1 164 ? 20.817 9.570 -3.791 1.00 90.38 164 ILE A O 1
ATOM 1282 N N . ILE A 1 165 ? 19.683 11.387 -3.102 1.00 89.94 165 ILE A N 1
ATOM 1283 C CA . ILE A 1 165 ? 20.774 12.337 -3.346 1.00 89.94 165 ILE A CA 1
ATOM 1284 C C . ILE A 1 165 ? 21.907 12.121 -2.339 1.00 89.94 165 ILE A C 1
ATOM 1286 O O . ILE A 1 165 ? 23.063 12.000 -2.746 1.00 89.94 165 ILE A O 1
ATOM 1290 N N . HIS A 1 166 ? 21.584 12.040 -1.046 1.00 90.06 166 HIS A N 1
ATOM 1291 C CA . HIS A 1 166 ? 22.560 11.910 0.034 1.00 90.06 166 HIS A CA 1
ATOM 1292 C C . HIS A 1 166 ? 23.398 10.630 -0.099 1.00 90.06 166 HIS A C 1
ATOM 1294 O O . HIS A 1 166 ? 24.628 10.686 -0.093 1.00 90.06 166 HIS A O 1
ATOM 1300 N N . LYS A 1 167 ? 22.738 9.488 -0.313 1.00 89.50 167 LYS A N 1
ATOM 1301 C CA . LYS A 1 167 ? 23.368 8.167 -0.455 1.00 89.50 167 LYS A CA 1
ATOM 1302 C C . LYS A 1 167 ? 23.795 7.840 -1.888 1.00 89.50 167 LYS A C 1
ATOM 1304 O O . LYS A 1 167 ? 24.267 6.733 -2.135 1.00 89.50 167 LYS A O 1
ATOM 1309 N N . LYS A 1 168 ? 23.612 8.768 -2.839 1.00 89.94 168 LYS A N 1
ATOM 1310 C CA . LYS A 1 168 ? 23.900 8.586 -4.277 1.00 89.94 168 LYS A CA 1
ATOM 1311 C C . LYS A 1 168 ? 23.270 7.311 -4.861 1.00 89.94 168 LYS A C 1
ATOM 1313 O O . LYS A 1 168 ? 23.851 6.660 -5.727 1.00 89.94 168 LYS A O 1
ATOM 1318 N N . GLN A 1 169 ? 22.084 6.954 -4.378 1.00 89.31 169 GLN A N 1
ATOM 1319 C CA . GLN A 1 169 ? 21.357 5.769 -4.825 1.00 89.31 169 GLN A CA 1
ATOM 1320 C C . GLN A 1 169 ? 20.709 6.021 -6.192 1.00 89.31 169 GLN A C 1
ATOM 1322 O O . GLN A 1 169 ? 20.528 7.161 -6.623 1.00 89.31 169 GLN A O 1
ATOM 1327 N N . ILE A 1 170 ? 20.319 4.951 -6.883 1.00 90.56 170 ILE A N 1
ATOM 1328 C CA . ILE A 1 170 ? 19.539 5.043 -8.120 1.00 90.56 170 ILE A CA 1
ATOM 1329 C C . ILE A 1 170 ? 18.239 4.278 -7.912 1.00 90.56 170 ILE A C 1
ATOM 1331 O O . ILE A 1 170 ? 18.247 3.054 -7.864 1.00 90.56 170 ILE A O 1
ATOM 1335 N N . VAL A 1 171 ? 17.130 5.011 -7.844 1.00 93.12 171 VAL A N 1
ATOM 1336 C CA . VAL A 1 171 ? 15.769 4.462 -7.833 1.00 93.12 171 VAL A CA 1
ATOM 1337 C C . VAL A 1 171 ? 15.100 4.872 -9.137 1.00 93.12 171 VAL A C 1
ATOM 1339 O O . VAL A 1 171 ? 15.036 6.061 -9.449 1.00 93.12 171 VAL A O 1
ATOM 1342 N N . ASN A 1 172 ? 14.634 3.892 -9.906 1.00 94.81 172 ASN A N 1
ATOM 1343 C CA . ASN A 1 172 ? 14.058 4.053 -11.240 1.00 94.81 172 ASN A CA 1
ATOM 1344 C C . ASN A 1 172 ? 12.591 4.486 -11.217 1.00 94.81 172 ASN A C 1
ATOM 1346 O O . ASN A 1 172 ? 12.111 5.084 -12.181 1.00 94.81 172 ASN A O 1
ATOM 1350 N N . GLY A 1 173 ? 11.883 4.226 -10.125 1.00 94.94 173 GLY A N 1
ATOM 1351 C CA . GLY A 1 173 ? 10.509 4.667 -9.972 1.00 94.94 173 GLY A CA 1
ATOM 1352 C C . GLY A 1 173 ? 9.961 4.409 -8.582 1.00 94.94 173 GLY A C 1
ATOM 1353 O O . GLY A 1 173 ? 10.530 3.646 -7.802 1.00 94.94 173 GLY A O 1
ATOM 1354 N N . VAL A 1 174 ? 8.844 5.067 -8.298 1.00 95.44 174 VAL A N 1
ATOM 1355 C CA . VAL A 1 174 ? 8.028 4.810 -7.114 1.00 95.44 174 VAL A CA 1
ATOM 1356 C C . VAL A 1 174 ? 6.641 4.386 -7.577 1.00 95.44 174 VAL A C 1
ATOM 1358 O O . VAL A 1 174 ? 6.032 5.061 -8.408 1.00 95.44 174 VAL A O 1
ATOM 1361 N N . ILE A 1 175 ? 6.149 3.271 -7.056 1.00 96.56 175 ILE A N 1
ATOM 1362 C CA . ILE A 1 175 ? 4.777 2.806 -7.236 1.00 96.56 175 ILE A CA 1
ATOM 1363 C C . ILE A 1 175 ? 4.019 3.139 -5.955 1.00 96.56 175 ILE A C 1
ATOM 1365 O O . ILE A 1 175 ? 4.479 2.808 -4.868 1.00 96.56 175 ILE A O 1
ATOM 1369 N N . ILE A 1 176 ? 2.866 3.790 -6.071 1.00 94.62 176 ILE A N 1
ATOM 1370 C CA . ILE A 1 176 ? 1.922 3.968 -4.962 1.00 94.62 176 ILE A CA 1
ATOM 1371 C C . ILE A 1 176 ? 0.668 3.199 -5.331 1.00 94.62 176 ILE A C 1
ATOM 1373 O O . ILE A 1 176 ? -0.064 3.594 -6.248 1.00 94.62 176 ILE A O 1
ATOM 1377 N N . TRP A 1 177 ? 0.477 2.056 -4.680 1.00 95.06 177 TRP A N 1
ATOM 1378 C CA . TRP A 1 177 ? -0.617 1.153 -4.999 1.00 95.06 177 TRP A CA 1
ATOM 1379 C C . TRP A 1 177 ? -0.737 0.054 -3.953 1.00 95.06 177 TRP A C 1
ATOM 1381 O O . TRP A 1 177 ? 0.246 -0.623 -3.684 1.00 95.06 177 TRP A O 1
ATOM 1391 N N . ASP A 1 178 ? -1.920 -0.164 -3.394 1.00 92.62 178 ASP A N 1
ATOM 1392 C CA . ASP A 1 178 ? -2.137 -1.189 -2.376 1.00 92.62 178 ASP A CA 1
ATOM 1393 C C . ASP A 1 178 ? -3.542 -1.792 -2.440 1.00 92.62 178 ASP A C 1
ATOM 1395 O O . ASP A 1 178 ? -4.356 -1.442 -3.298 1.00 92.62 178 ASP A O 1
ATOM 1399 N N . MET A 1 179 ? -3.812 -2.707 -1.511 1.00 91.69 179 MET A N 1
ATOM 1400 C CA . MET A 1 179 ? -5.077 -3.421 -1.364 1.00 91.69 179 MET A CA 1
ATOM 1401 C C . MET A 1 179 ? -6.275 -2.522 -1.030 1.00 91.69 179 MET A C 1
ATOM 1403 O O . MET A 1 179 ? -7.407 -2.952 -1.241 1.00 91.69 179 MET A O 1
ATOM 1407 N N . LEU A 1 180 ? -6.062 -1.299 -0.530 1.00 91.50 180 LEU A N 1
ATOM 1408 C CA . LEU A 1 180 ? -7.147 -0.363 -0.235 1.00 91.50 180 LEU A CA 1
ATOM 1409 C C . LEU A 1 180 ? -7.553 0.448 -1.467 1.00 91.50 180 LEU A C 1
ATOM 1411 O O . LEU A 1 180 ? -8.686 0.929 -1.530 1.00 91.50 180 LEU A O 1
ATOM 1415 N N . CYS A 1 181 ? -6.667 0.611 -2.452 1.00 92.56 181 CYS A N 1
ATOM 1416 C CA . CYS A 1 181 ? -6.950 1.389 -3.651 1.00 92.56 181 CYS A CA 1
ATOM 1417 C C . CYS A 1 181 ? -8.190 0.862 -4.397 1.00 92.56 181 CYS A C 1
ATOM 1419 O O . CYS A 1 181 ? -8.210 -0.270 -4.870 1.00 92.56 181 CYS A O 1
ATOM 1421 N N . GLY A 1 182 ? -9.199 1.720 -4.577 1.00 90.62 182 GLY A N 1
ATOM 1422 C CA . GLY A 1 182 ? -10.438 1.381 -5.285 1.00 90.62 182 GLY A CA 1
ATOM 1423 C C . GLY A 1 182 ? -11.530 0.768 -4.402 1.00 90.62 182 GLY A C 1
ATOM 1424 O O . GLY A 1 182 ? -12.616 0.496 -4.906 1.00 90.62 182 GLY A O 1
ATOM 1425 N N . THR A 1 183 ? -11.273 0.580 -3.105 1.00 90.38 183 THR A N 1
ATOM 1426 C CA . THR A 1 183 ? -12.287 0.163 -2.122 1.00 90.38 183 THR A CA 1
ATOM 1427 C C . THR A 1 183 ? -13.134 1.352 -1.657 1.00 90.38 183 THR A C 1
ATOM 1429 O O . THR A 1 183 ? -12.808 2.503 -1.938 1.00 90.38 183 THR A O 1
ATOM 1432 N N . GLN A 1 184 ? -14.188 1.103 -0.873 1.00 84.69 184 GLN A N 1
ATOM 1433 C CA . GLN A 1 184 ? -14.952 2.185 -0.234 1.00 84.69 184 GLN A CA 1
ATOM 1434 C C . GLN A 1 184 ? -14.117 3.001 0.764 1.00 84.69 184 GLN A C 1
ATOM 1436 O O . GLN A 1 184 ? -14.374 4.186 0.941 1.00 84.69 184 GLN A O 1
ATOM 1441 N N . GLY A 1 185 ? -13.122 2.378 1.407 1.00 83.31 185 GLY A N 1
ATOM 1442 C CA . GLY A 1 185 ? -12.227 3.063 2.342 1.00 83.31 185 GLY A CA 1
ATOM 1443 C C . GLY A 1 185 ? -11.222 3.980 1.642 1.00 83.31 185 GLY A C 1
ATOM 1444 O O . GLY A 1 185 ? -10.775 4.960 2.230 1.00 83.31 185 GLY A O 1
ATOM 1445 N N . ARG A 1 186 ? -10.896 3.695 0.373 1.00 88.88 186 ARG A N 1
ATOM 1446 C CA . ARG A 1 186 ? -10.062 4.555 -0.474 1.00 88.88 186 ARG A CA 1
ATOM 1447 C C . ARG A 1 186 ? -10.525 4.504 -1.936 1.00 88.88 186 ARG A C 1
ATOM 1449 O O . ARG A 1 186 ? -9.902 3.818 -2.760 1.00 88.88 186 ARG A O 1
ATOM 1456 N N . PRO A 1 187 ? -11.606 5.231 -2.275 1.00 90.19 187 PRO A N 1
ATOM 1457 C CA . PRO A 1 187 ? -12.106 5.290 -3.640 1.00 90.19 187 PRO A CA 1
ATOM 1458 C C . PRO A 1 187 ? -11.024 5.819 -4.580 1.00 90.19 187 PRO A C 1
ATOM 1460 O O . PRO A 1 187 ? -10.306 6.769 -4.264 1.00 90.19 187 PRO A O 1
ATOM 1463 N N . CYS A 1 188 ? -10.860 5.170 -5.732 1.00 91.94 188 CYS A N 1
ATOM 1464 C CA . CYS A 1 188 ? -9.841 5.571 -6.690 1.00 91.94 188 CYS A CA 1
ATOM 1465 C C . CYS A 1 188 ? -10.467 6.461 -7.769 1.00 91.94 188 CYS A C 1
ATOM 1467 O O . CYS A 1 188 ? -11.266 5.954 -8.559 1.00 91.94 188 CYS A O 1
ATOM 1469 N N . PRO A 1 189 ? -10.039 7.724 -7.914 1.00 91.50 189 PRO A N 1
ATOM 1470 C CA . PRO A 1 189 ? -10.593 8.628 -8.925 1.00 91.50 189 PRO A CA 1
ATOM 1471 C C . PRO A 1 189 ? -10.367 8.132 -10.364 1.00 91.50 189 PRO A C 1
ATOM 1473 O O . PRO A 1 189 ? -11.133 8.456 -11.266 1.00 91.50 189 PRO A O 1
ATOM 1476 N N . LYS A 1 190 ? -9.362 7.270 -10.595 1.00 91.88 190 LYS A N 1
ATOM 1477 C CA . LYS A 1 190 ? -9.158 6.609 -11.898 1.00 91.88 190 LYS A CA 1
ATOM 1478 C C . LYS A 1 190 ? -10.312 5.675 -12.264 1.00 91.88 190 LYS A C 1
ATOM 1480 O O . LYS A 1 190 ? -10.628 5.546 -13.440 1.00 91.88 190 LYS A O 1
ATOM 1485 N N . LEU A 1 191 ? -10.900 5.001 -11.274 1.00 92.69 191 LEU A N 1
ATOM 1486 C CA . LEU A 1 191 ? -12.022 4.086 -11.486 1.00 92.69 191 LEU A CA 1
ATOM 1487 C C . LEU A 1 191 ? -13.361 4.806 -11.507 1.00 92.69 191 LEU A C 1
ATOM 1489 O O . LEU A 1 191 ? -14.296 4.282 -12.090 1.00 92.69 191 LEU A O 1
ATOM 1493 N N . GLU A 1 192 ? -13.460 5.982 -10.898 1.00 90.06 192 GLU A N 1
ATOM 1494 C CA . GLU A 1 192 ? -14.663 6.810 -11.003 1.00 90.06 192 GLU A CA 1
ATOM 1495 C C . GLU A 1 192 ? -14.804 7.401 -12.400 1.00 90.06 192 GLU A C 1
ATOM 1497 O O . GLU A 1 192 ? -15.891 7.396 -12.966 1.00 90.06 192 GLU A O 1
ATOM 1502 N N . GLN A 1 193 ? -13.690 7.852 -12.978 1.00 89.00 193 GLN A N 1
ATOM 1503 C CA . GLN A 1 193 ? -13.669 8.352 -14.350 1.00 89.00 193 GLN A CA 1
ATOM 1504 C C . GLN A 1 193 ? -13.811 7.224 -15.372 1.00 89.00 193 GLN A C 1
ATOM 1506 O O . GLN A 1 193 ? -14.505 7.383 -16.372 1.00 89.00 193 GLN A O 1
ATOM 1511 N N . GLU A 1 194 ? -13.151 6.087 -15.137 1.00 90.75 194 GLU A N 1
ATOM 1512 C CA . GLU A 1 194 ? -13.138 4.982 -16.091 1.00 90.75 194 GLU A CA 1
ATOM 1513 C C . GLU A 1 194 ? -13.184 3.617 -15.378 1.00 90.75 194 GLU A C 1
ATOM 1515 O O . GLU A 1 194 ? -12.156 2.951 -15.198 1.00 90.75 194 GLU A O 1
ATOM 1520 N N . PRO A 1 195 ? -14.385 3.155 -14.977 1.00 92.81 195 PRO A N 1
ATOM 1521 C CA . PRO A 1 195 ? -14.543 1.908 -14.232 1.00 92.81 195 PRO A CA 1
ATOM 1522 C C . PRO A 1 195 ? -14.007 0.675 -14.963 1.00 92.81 195 PRO A C 1
ATOM 1524 O O . PRO A 1 195 ? -13.613 -0.293 -14.311 1.00 92.81 195 PRO A O 1
ATOM 1527 N N . SER A 1 196 ? -13.987 0.682 -16.299 1.00 94.62 196 SER A N 1
ATOM 1528 C CA . SER A 1 196 ? -13.498 -0.418 -17.143 1.00 94.62 196 SER A CA 1
ATOM 1529 C C . SER A 1 196 ? -11.992 -0.664 -17.017 1.00 94.62 196 SER A C 1
ATOM 1531 O O . SER A 1 196 ? -11.528 -1.746 -17.362 1.00 94.62 196 SER A O 1
ATOM 1533 N N . ARG A 1 197 ? -11.223 0.296 -16.482 1.00 92.31 197 ARG A N 1
ATOM 1534 C CA . ARG A 1 197 ? -9.770 0.164 -16.279 1.00 92.31 197 ARG A CA 1
ATOM 1535 C C . ARG A 1 197 ? -9.375 -0.649 -15.054 1.00 92.31 197 ARG A C 1
ATOM 1537 O O . ARG A 1 197 ? -8.181 -0.803 -14.793 1.00 92.31 197 ARG A O 1
ATOM 1544 N N . ALA A 1 198 ? -10.344 -1.136 -14.288 1.00 95.38 198 ALA A N 1
ATOM 1545 C CA . ALA A 1 198 ? -10.056 -2.043 -13.195 1.00 95.38 198 ALA A CA 1
ATOM 1546 C C . ALA A 1 198 ? -9.565 -3.396 -13.720 1.00 95.38 198 ALA A C 1
ATOM 1548 O O . ALA A 1 198 ? -10.118 -3.948 -14.671 1.00 95.38 198 ALA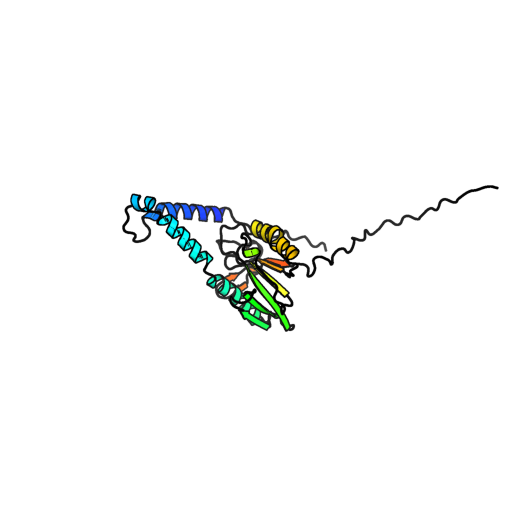 A O 1
ATOM 1549 N N . THR A 1 199 ? -8.580 -3.959 -13.033 1.00 95.44 199 THR A N 1
ATOM 1550 C CA . THR A 1 199 ? -8.087 -5.311 -13.290 1.00 95.44 199 THR A CA 1
ATOM 1551 C C . THR A 1 199 ? -8.504 -6.209 -12.138 1.00 95.44 199 THR A C 1
ATOM 1553 O O . THR A 1 199 ? -8.369 -5.833 -10.974 1.00 95.44 199 THR A O 1
ATOM 1556 N N . THR A 1 200 ? -8.998 -7.404 -12.446 1.00 95.38 200 THR A N 1
ATOM 1557 C CA . THR A 1 200 ? -9.252 -8.427 -11.428 1.00 95.38 200 THR A CA 1
ATOM 1558 C C . THR A 1 200 ? -7.973 -9.216 -11.171 1.00 95.38 200 THR A C 1
ATOM 1560 O O . THR A 1 200 ? -7.410 -9.808 -12.097 1.00 95.38 200 THR A O 1
ATOM 1563 N N . VAL A 1 201 ? -7.519 -9.220 -9.918 1.00 93.06 201 VAL A N 1
ATOM 1564 C CA . VAL A 1 201 ? -6.364 -9.987 -9.446 1.00 93.06 201 VAL A CA 1
ATOM 1565 C C . VAL A 1 201 ? -6.764 -10.750 -8.186 1.00 93.06 201 VAL A C 1
ATOM 1567 O O . VAL A 1 201 ? -7.055 -10.146 -7.152 1.00 93.06 201 VAL A O 1
ATOM 1570 N N . GLY A 1 202 ? -6.817 -12.082 -8.287 1.00 86.69 202 GLY A N 1
ATOM 1571 C CA . GLY A 1 202 ? -7.442 -12.920 -7.263 1.00 86.69 202 GLY A CA 1
ATOM 1572 C C . GLY A 1 202 ? -8.894 -12.495 -7.032 1.00 86.69 202 GLY A C 1
ATOM 1573 O O . GLY A 1 202 ? -9.652 -12.309 -7.982 1.00 86.69 202 GLY A O 1
ATOM 1574 N N . GLU A 1 203 ? -9.253 -12.270 -5.772 1.00 86.62 203 GLU A N 1
ATOM 1575 C CA . GLU A 1 203 ? -10.583 -11.799 -5.360 1.00 86.62 203 GLU A CA 1
ATOM 1576 C C . GLU A 1 203 ? -10.739 -10.268 -5.422 1.00 86.62 203 GLU A C 1
ATOM 1578 O O . GLU A 1 203 ? -11.817 -9.732 -5.167 1.00 86.62 203 GLU A O 1
ATOM 1583 N N . ARG A 1 204 ? -9.667 -9.530 -5.746 1.00 89.31 204 ARG A N 1
ATOM 1584 C CA . ARG A 1 204 ? -9.655 -8.064 -5.693 1.00 89.31 204 ARG A CA 1
ATOM 1585 C C . ARG A 1 204 ? -9.852 -7.449 -7.072 1.00 89.31 204 ARG A C 1
ATOM 1587 O O . ARG A 1 204 ? -9.249 -7.863 -8.062 1.00 89.31 204 ARG A O 1
ATOM 1594 N N . ARG A 1 205 ? -10.640 -6.375 -7.112 1.00 93.25 205 ARG A N 1
ATOM 1595 C CA . ARG A 1 205 ? -10.793 -5.494 -8.273 1.00 93.25 205 ARG A CA 1
ATOM 1596 C C . ARG A 1 205 ? -9.977 -4.228 -8.037 1.00 93.25 205 ARG A C 1
ATOM 1598 O O . ARG A 1 205 ? -10.388 -3.360 -7.275 1.00 93.25 205 ARG A O 1
ATOM 1605 N N . VAL A 1 206 ? -8.812 -4.143 -8.671 1.00 94.88 206 VAL A N 1
ATOM 1606 C CA . VAL A 1 206 ? -7.799 -3.122 -8.376 1.00 94.88 206 VAL A CA 1
ATOM 1607 C C . VAL A 1 206 ? -7.699 -2.072 -9.488 1.00 94.88 206 VAL A C 1
ATOM 1609 O O . VAL A 1 206 ? -7.838 -2.408 -10.669 1.00 94.88 206 VAL A O 1
ATOM 1612 N N . PRO A 1 207 ? -7.451 -0.790 -9.158 1.00 95.56 207 PRO A N 1
ATOM 1613 C CA . PRO A 1 207 ? -7.195 0.242 -10.153 1.00 95.56 207 PRO A CA 1
ATOM 1614 C C . PRO A 1 207 ? -5.815 0.074 -10.792 1.00 95.56 207 PRO A C 1
ATOM 1616 O O . PRO A 1 207 ? -4.943 -0.572 -10.211 1.00 95.56 207 PRO A O 1
ATOM 1619 N N . PRO A 1 208 ? -5.549 0.744 -11.924 1.00 94.69 208 PRO A N 1
ATOM 1620 C CA . PRO A 1 208 ? -4.186 0.904 -12.413 1.00 94.69 208 PRO A CA 1
ATOM 1621 C C . PRO A 1 208 ? -3.289 1.568 -11.347 1.00 94.69 208 PRO A C 1
ATOM 1623 O O . PRO A 1 208 ? -3.736 2.531 -10.706 1.00 94.69 208 PRO A O 1
ATOM 1626 N N . PRO A 1 209 ? -2.021 1.144 -11.184 1.00 94.88 209 PRO A N 1
ATOM 1627 C CA . PRO A 1 209 ? -1.100 1.725 -10.201 1.00 94.88 209 PRO A CA 1
ATOM 1628 C C . PRO A 1 209 ? -0.801 3.209 -10.469 1.00 94.88 209 PRO A C 1
ATOM 1630 O O . PRO A 1 209 ? -0.905 3.692 -11.602 1.00 94.88 209 PRO A O 1
ATOM 1633 N N . CYS A 1 210 ? -0.452 3.975 -9.429 1.00 93.81 210 CYS A N 1
ATOM 1634 C CA . CYS A 1 210 ? 0.175 5.293 -9.591 1.00 93.81 210 CYS A CA 1
ATOM 1635 C C . CYS A 1 210 ? 1.687 5.089 -9.720 1.00 93.81 210 CYS A C 1
ATOM 1637 O O . CYS A 1 210 ? 2.317 4.624 -8.775 1.00 93.81 210 CYS A O 1
ATOM 1639 N N . ILE A 1 211 ? 2.263 5.416 -10.877 1.00 93.81 211 ILE A N 1
ATOM 1640 C CA . ILE A 1 211 ? 3.689 5.210 -11.151 1.00 93.81 211 ILE A CA 1
ATOM 1641 C C . ILE A 1 211 ? 4.364 6.568 -11.317 1.00 93.81 211 ILE A C 1
ATOM 1643 O O . ILE A 1 211 ? 3.966 7.367 -12.163 1.00 93.81 211 ILE A O 1
ATOM 1647 N N . TYR A 1 212 ? 5.415 6.793 -10.537 1.00 93.00 212 TYR A N 1
ATOM 1648 C CA . TYR A 1 212 ? 6.257 7.982 -10.571 1.00 93.00 2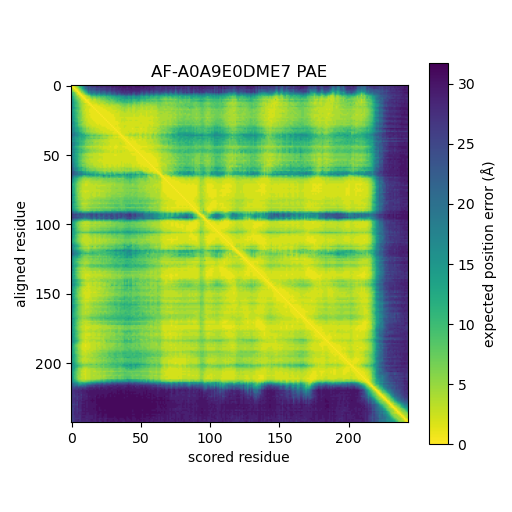12 TYR A CA 1
ATOM 1649 C C . TYR A 1 212 ? 7.637 7.587 -11.103 1.00 93.00 212 TYR A C 1
ATOM 1651 O O . TYR A 1 212 ? 8.504 7.181 -10.320 1.00 93.00 212 TYR A O 1
ATOM 1659 N N . PRO A 1 213 ? 7.856 7.640 -12.428 1.00 91.69 213 PRO A N 1
ATOM 1660 C CA . PRO A 1 213 ? 9.148 7.312 -13.010 1.00 91.69 213 PRO A CA 1
ATOM 1661 C C . PRO A 1 213 ? 10.195 8.347 -12.601 1.00 91.69 213 PRO A C 1
ATOM 1663 O O . PRO A 1 213 ? 9.913 9.540 -12.469 1.00 91.69 213 PRO A O 1
ATOM 1666 N N . ARG A 1 214 ? 11.430 7.888 -12.420 1.00 86.94 214 ARG A N 1
ATOM 1667 C CA . ARG A 1 214 ? 12.565 8.722 -12.023 1.00 86.94 214 ARG A CA 1
ATOM 1668 C C . ARG A 1 214 ? 13.630 8.674 -13.121 1.00 86.94 214 ARG A C 1
ATOM 1670 O O . ARG A 1 214 ? 13.855 7.616 -13.715 1.00 86.94 214 ARG A O 1
ATOM 1677 N N . PRO A 1 215 ? 14.312 9.792 -13.413 1.00 74.25 215 PRO A N 1
ATOM 1678 C CA . PRO A 1 215 ? 15.398 9.783 -14.380 1.00 74.25 215 PRO A CA 1
ATOM 1679 C C . PRO A 1 215 ? 16.540 8.885 -13.889 1.00 74.25 215 PRO A C 1
ATOM 1681 O O . PRO A 1 215 ? 16.921 8.930 -12.721 1.00 74.25 215 PRO A O 1
ATOM 1684 N N . ARG A 1 216 ? 17.125 8.098 -14.804 1.00 63.69 216 ARG A N 1
ATOM 1685 C CA . ARG A 1 216 ? 18.239 7.173 -14.508 1.00 63.69 216 ARG A CA 1
ATOM 1686 C C . ARG A 1 216 ? 19.497 7.879 -13.978 1.00 63.69 216 ARG A C 1
ATOM 1688 O O . ARG A 1 216 ? 20.334 7.228 -13.366 1.00 63.69 216 ARG A O 1
ATOM 1695 N N . HIS A 1 217 ? 19.612 9.197 -14.175 1.00 55.03 217 HIS A N 1
ATOM 1696 C CA . HIS A 1 217 ? 20.692 10.021 -13.635 1.00 55.03 217 HIS A CA 1
ATOM 1697 C C . HIS A 1 217 ? 20.185 11.410 -13.216 1.00 55.03 217 HIS A C 1
ATOM 1699 O O . HIS A 1 217 ? 19.561 12.086 -14.036 1.00 55.03 217 HIS A O 1
ATOM 1705 N N . PRO A 1 218 ? 20.549 11.917 -12.023 1.00 48.97 218 PRO A N 1
ATOM 1706 C CA . PRO A 1 218 ? 20.290 13.307 -11.638 1.00 48.97 218 PRO A CA 1
ATOM 1707 C C . PRO A 1 218 ? 21.124 14.347 -12.422 1.00 48.97 218 PRO A C 1
ATOM 1709 O O . PRO A 1 218 ? 20.996 15.540 -12.172 1.00 48.97 218 PRO A O 1
ATOM 1712 N N . LYS A 1 219 ? 21.976 13.935 -13.379 1.00 37.69 219 LYS A N 1
ATOM 1713 C CA . LYS A 1 219 ? 22.874 14.823 -14.150 1.00 37.69 219 LYS A CA 1
ATOM 1714 C C . LYS A 1 219 ? 22.898 14.570 -15.668 1.00 37.69 219 LYS A C 1
ATOM 1716 O O . LYS A 1 219 ? 23.958 14.633 -16.282 1.00 37.69 219 LYS A O 1
ATOM 1721 N N . ARG A 1 220 ? 21.758 14.294 -16.313 1.00 37.56 220 ARG A N 1
ATOM 1722 C CA . ARG A 1 220 ? 21.702 14.280 -17.796 1.00 37.56 220 ARG A CA 1
ATOM 1723 C C . ARG A 1 220 ? 20.554 15.089 -18.405 1.00 37.56 220 ARG A C 1
ATOM 1725 O O . ARG A 1 220 ? 20.070 14.755 -19.478 1.00 37.56 220 ARG A O 1
ATOM 1732 N N . SER A 1 221 ? 20.155 16.180 -17.751 1.00 39.00 221 SER A N 1
ATOM 1733 C CA . SER A 1 221 ? 19.325 17.222 -18.372 1.00 39.00 221 SER A CA 1
ATOM 1734 C C . SER A 1 221 ? 19.755 18.627 -17.936 1.00 39.00 221 SER A C 1
ATOM 1736 O O . SER A 1 221 ? 18.990 19.394 -17.364 1.00 39.00 221 SER A O 1
ATOM 1738 N N . LEU A 1 222 ? 20.999 18.982 -18.239 1.00 38.81 222 LEU A N 1
ATOM 1739 C CA . LEU A 1 222 ? 21.2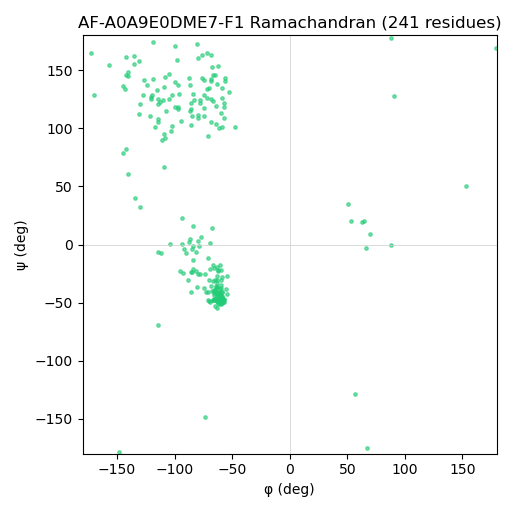95 20.344 -18.676 1.00 38.81 222 LEU A CA 1
ATOM 1740 C C . LEU A 1 222 ? 21.644 20.248 -20.159 1.00 38.81 222 LEU A C 1
ATOM 1742 O O . LEU A 1 222 ? 22.783 20.426 -20.569 1.00 38.81 222 LEU A O 1
ATOM 1746 N N . ILE A 1 223 ? 20.643 19.888 -20.963 1.00 36.22 223 ILE A N 1
ATOM 1747 C CA . ILE A 1 223 ? 20.596 20.417 -22.321 1.00 36.22 223 ILE A CA 1
ATOM 1748 C C . ILE A 1 223 ? 20.151 21.863 -22.092 1.00 36.22 223 ILE A C 1
ATOM 1750 O O . ILE A 1 223 ? 19.028 22.052 -21.613 1.00 36.22 223 ILE A O 1
ATOM 1754 N N . PRO A 1 224 ? 21.006 22.878 -22.310 1.00 37.22 224 PRO A N 1
ATOM 1755 C CA . PRO A 1 224 ? 20.538 24.244 -22.223 1.00 37.22 224 PRO A CA 1
ATOM 1756 C C . PRO A 1 224 ? 19.424 24.373 -23.252 1.00 37.22 224 PRO A C 1
ATOM 1758 O O . PRO A 1 224 ? 19.591 23.996 -24.414 1.00 37.22 224 PRO A O 1
ATOM 1761 N N . CYS A 1 225 ? 18.271 24.839 -22.785 1.00 30.58 225 CYS A N 1
ATOM 1762 C CA . CYS A 1 225 ? 17.161 25.253 -23.616 1.00 30.58 225 CYS A CA 1
ATOM 1763 C C . CYS A 1 225 ? 17.732 26.172 -24.707 1.00 30.58 225 CYS A C 1
ATOM 1765 O O . CYS A 1 225 ? 18.078 27.322 -24.430 1.00 30.58 225 CYS A O 1
ATOM 1767 N N . ARG A 1 226 ? 17.929 25.652 -25.927 1.00 34.72 226 ARG A N 1
ATOM 1768 C CA . ARG A 1 226 ? 18.225 26.491 -27.085 1.00 34.72 226 ARG A CA 1
ATOM 1769 C C . ARG A 1 226 ? 16.982 27.347 -27.267 1.00 34.72 226 ARG A C 1
ATOM 1771 O O . ARG A 1 226 ? 15.965 26.850 -27.741 1.00 34.72 226 ARG A O 1
ATOM 1778 N N . ARG A 1 227 ? 17.059 28.618 -26.864 1.00 34.09 227 ARG A N 1
ATOM 1779 C CA . ARG A 1 227 ? 16.182 29.645 -27.421 1.00 34.09 227 ARG A CA 1
ATOM 1780 C C . ARG A 1 227 ? 16.418 29.617 -28.924 1.00 34.09 227 ARG A C 1
ATOM 1782 O O . ARG A 1 227 ? 17.508 29.947 -29.385 1.00 34.09 227 ARG A O 1
ATOM 1789 N N . ALA A 1 228 ? 15.427 29.129 -29.651 1.00 34.75 228 ALA A N 1
ATOM 1790 C CA . ALA A 1 228 ? 15.330 29.398 -31.062 1.00 34.75 228 ALA A CA 1
ATOM 1791 C C . ALA A 1 228 ? 14.924 30.870 -31.227 1.00 34.75 228 ALA A C 1
ATOM 1793 O O . ALA A 1 228 ? 14.011 31.342 -30.553 1.00 34.75 228 ALA A O 1
ATOM 1794 N N . GLU A 1 229 ? 15.639 31.517 -32.143 1.00 34.53 229 GLU A N 1
ATOM 1795 C CA . GLU A 1 229 ? 15.226 32.653 -32.969 1.00 34.53 229 GLU A CA 1
ATOM 1796 C C . GLU A 1 229 ? 15.463 34.081 -32.459 1.00 34.53 229 GLU A C 1
ATOM 1798 O O . GLU A 1 229 ? 15.115 34.486 -31.353 1.00 34.53 229 GLU A O 1
ATOM 1803 N N . GLY A 1 230 ? 16.105 34.833 -33.357 1.00 31.52 230 GLY A N 1
ATOM 1804 C CA . GLY A 1 230 ? 16.546 36.209 -33.205 1.00 31.52 230 GLY A CA 1
ATOM 1805 C C . GLY A 1 230 ? 17.753 36.505 -34.097 1.00 31.52 230 GLY A C 1
ATOM 1806 O O . GLY A 1 230 ? 18.777 36.971 -33.612 1.00 31.52 230 GLY A O 1
ATOM 1807 N N . THR A 1 231 ? 17.677 36.178 -35.391 1.00 41.88 231 THR A N 1
ATOM 1808 C CA . THR A 1 231 ? 18.608 36.689 -36.406 1.00 41.88 231 THR A CA 1
ATOM 1809 C C . THR A 1 231 ? 18.525 38.215 -36.444 1.00 41.88 231 THR A C 1
ATOM 1811 O O . THR A 1 231 ? 17.508 38.759 -36.867 1.00 41.88 231 THR A O 1
ATOM 1814 N N . ALA A 1 232 ? 19.596 38.896 -36.045 1.00 37.56 232 ALA A N 1
ATOM 1815 C CA . ALA A 1 232 ? 19.836 40.298 -36.367 1.00 37.56 232 ALA A CA 1
ATOM 1816 C C . ALA A 1 232 ? 21.244 40.408 -36.980 1.00 37.56 232 ALA A C 1
ATOM 1818 O O . ALA A 1 232 ? 22.189 39.853 -36.411 1.00 37.56 232 ALA A O 1
ATOM 1819 N N . PRO A 1 233 ? 21.410 41.052 -38.148 1.00 38.28 233 PRO A N 1
ATOM 1820 C CA . PRO A 1 233 ? 22.713 41.191 -38.772 1.00 38.28 233 PRO A CA 1
ATOM 1821 C C . PRO A 1 233 ? 23.593 42.161 -37.978 1.00 38.28 233 PRO A C 1
ATOM 1823 O O . PRO A 1 233 ? 23.180 43.239 -37.555 1.00 38.28 233 PRO A O 1
ATOM 1826 N N . MET A 1 234 ? 24.831 41.728 -37.786 1.00 30.75 234 MET A N 1
ATOM 1827 C CA . MET A 1 234 ? 25.918 42.436 -37.130 1.00 30.75 234 MET A CA 1
ATOM 1828 C C . MET A 1 234 ? 26.348 43.626 -38.007 1.00 30.75 234 MET A C 1
ATOM 1830 O O . MET A 1 234 ? 26.997 43.435 -39.034 1.00 30.75 234 MET A O 1
ATOM 1834 N N . HIS A 1 235 ? 25.985 44.854 -37.627 1.00 34.62 235 HIS A N 1
ATOM 1835 C CA . HIS A 1 235 ? 26.606 46.060 -38.179 1.00 34.62 235 HIS A CA 1
ATOM 1836 C C . HIS A 1 235 ? 27.949 46.299 -37.476 1.00 34.62 235 HIS A C 1
ATOM 1838 O O . HIS A 1 235 ? 27.995 46.608 -36.287 1.00 34.62 235 HIS A O 1
ATOM 1844 N N . LEU A 1 236 ? 29.041 46.139 -38.224 1.00 36.44 236 LEU A N 1
ATOM 1845 C CA . LEU A 1 236 ? 30.385 46.564 -37.833 1.00 36.44 236 LEU A CA 1
ATOM 1846 C C . LEU A 1 236 ? 30.494 48.096 -37.948 1.00 36.44 236 LEU A C 1
ATOM 1848 O O . LEU A 1 236 ? 30.203 48.624 -39.023 1.00 36.44 236 LEU A O 1
ATOM 1852 N N . PRO A 1 237 ? 30.950 48.825 -36.915 1.00 37.38 237 PRO A N 1
ATOM 1853 C CA . PRO A 1 237 ? 31.402 50.195 -37.097 1.00 37.38 237 PRO A CA 1
ATOM 1854 C C . PRO A 1 237 ? 32.814 50.209 -37.702 1.00 37.38 237 PRO A C 1
ATOM 1856 O O . PRO A 1 237 ? 33.754 49.614 -37.175 1.00 37.38 237 PRO A O 1
ATOM 1859 N N . VAL A 1 238 ? 32.932 50.899 -38.834 1.00 39.56 238 VAL A N 1
ATOM 1860 C CA . VAL A 1 238 ? 34.174 51.199 -39.553 1.00 39.56 238 VAL A CA 1
ATOM 1861 C C . VAL A 1 238 ? 35.006 52.183 -38.725 1.00 39.56 238 VAL A C 1
ATOM 1863 O O . VAL A 1 238 ? 34.520 53.252 -38.360 1.00 39.56 238 VAL A O 1
ATOM 1866 N N . SER A 1 239 ? 36.262 51.838 -38.436 1.00 38.16 239 SER A N 1
ATOM 1867 C CA . SER A 1 239 ? 37.232 52.748 -37.825 1.00 38.16 239 SER A CA 1
ATOM 1868 C C . SER A 1 239 ? 37.725 53.765 -38.858 1.00 38.16 239 SER A C 1
ATOM 1870 O O . SER A 1 239 ? 38.373 53.391 -39.835 1.00 38.16 239 SER A O 1
ATOM 1872 N N . SER A 1 240 ? 37.462 55.048 -38.631 1.00 39.09 240 SER A N 1
ATOM 1873 C CA . SER A 1 240 ? 38.083 56.152 -39.362 1.00 39.09 240 SER A CA 1
ATOM 1874 C C . SER A 1 240 ? 39.267 56.715 -38.568 1.00 39.09 240 SER A C 1
ATOM 1876 O O . SER A 1 240 ? 39.084 57.266 -37.481 1.00 39.09 240 SER A O 1
ATOM 1878 N N . HIS A 1 241 ? 40.472 56.614 -39.122 1.00 37.97 241 HIS A N 1
ATOM 1879 C CA . HIS A 1 241 ? 41.592 57.513 -38.831 1.00 37.97 241 HIS A CA 1
ATOM 1880 C C . HIS A 1 241 ? 42.003 58.179 -40.149 1.00 37.97 241 HIS A C 1
ATOM 1882 O O . HIS A 1 241 ? 42.255 57.458 -41.116 1.00 37.97 241 HIS A O 1
ATOM 1888 N N . PRO A 1 242 ? 42.040 59.518 -40.221 1.00 53.56 242 PRO A N 1
ATOM 1889 C CA . PRO A 1 242 ? 42.723 60.244 -41.283 1.00 53.56 242 PRO A CA 1
ATOM 1890 C C . PRO A 1 242 ? 44.117 60.731 -40.795 1.00 53.56 242 PRO A C 1
ATOM 1892 O O . PRO A 1 242 ? 44.437 60.534 -39.622 1.00 53.56 242 PRO A O 1
ATOM 1895 N N . PRO A 1 243 ? 44.953 61.261 -41.710 1.00 55.84 243 PRO A N 1
ATOM 1896 C CA . PRO A 1 243 ? 46.404 61.039 -41.779 1.00 55.84 243 PRO A CA 1
ATOM 1897 C C . PRO A 1 243 ? 47.264 61.858 -40.813 1.00 55.84 243 PRO A C 1
ATOM 1899 O O . PRO A 1 243 ? 46.830 62.955 -40.397 1.00 55.84 243 PRO A O 1
#

Mean predicted aligned error: 10.12 Å

Radius of gyration: 26.24 Å; Cα contacts (8 Å, |Δi|>4): 304; chains: 1; bounding box: 65×76×79 Å

Nearest PDB structures (foldseek):
  4dza-assembly1_A-2  TM=4.678E-01  e=6.327E+00  Proteus mirabilis
  7v0e-assembly2_H  TM=3.046E-01  e=9.937E+00  Homo sapiens
  7v0e-assembly1_A  TM=3.040E-01  e=7.677E+00  Homo sapiens
  7v0e-assembly1_E  TM=3.031E-01  e=9.937E+00  Homo sapiens